Protein AF-A0A7X8XJF7-F1 (afdb_monomer_lite)

Sequence (215 aa):
MRRAHQRPNGYAIGIVLIVLVLIMMMGGTLVYLGTHNLDQIRTSERQTALRHTADGGLHEMLDLLYQDSEYGQDQTASSSGVFSSSQGATRYSWTFDPSSATPWSTNNLEGESAVTGYGGRTVPPGCALLFVSAEFDGVNTNQTPVVVGSVTTNRFPYAVASDGVIELDDVSTIIPGQGHLLSNKVGGLPNIKAGLVEGMTFSRDGLGSILVQAN

Secondary structure (DSSP, 8-state):
-------THHHHHHHHHHHHHHHHHHHHHHHHHHHHHHHHHHHHHHHHHHHHHHHHHHHHHHHHHHH-TTTTTTS--EEEEEEEETTEEEEEEEES-TTT-SS--EEESS-SS-EE-GGG-EE-TTEEEEEEEEEE-GGGTTSPPEEEEEEEES----EEEESS-EEEEEE--SSTT--EEEE--SS-S-SEEEEEESS-EEEESSS--EEE---

Radius of gyration: 33.18 Å; chains: 1; bounding box: 74×55×106 Å

pLDDT: mean 80.76, std 13.92, range [41.81, 96.69]

Structure (mmCIF, N/CA/C/O backbone):
data_AF-A0A7X8XJF7-F1
#
_entry.id   AF-A0A7X8XJF7-F1
#
loop_
_atom_site.group_PDB
_atom_site.id
_atom_site.type_symbol
_atom_site.label_atom_id
_atom_site.label_alt_id
_atom_site.label_comp_id
_atom_site.label_asym_id
_atom_site.label_entity_id
_atom_site.label_seq_id
_atom_site.pdbx_PDB_ins_code
_atom_site.Cartn_x
_atom_site.Cartn_y
_atom_site.Cartn_z
_atom_site.occupancy
_atom_site.B_iso_or_equiv
_atom_site.auth_seq_id
_atom_site.auth_comp_id
_atom_site.auth_asym_id
_atom_site.auth_atom_id
_atom_site.pdbx_PDB_model_num
ATOM 1 N N . MET A 1 1 ? 56.744 -41.611 -60.146 1.00 44.47 1 MET A N 1
ATOM 2 C CA . MET A 1 1 ? 56.249 -41.039 -58.873 1.00 44.47 1 MET A CA 1
ATOM 3 C C . MET A 1 1 ? 56.498 -39.532 -58.861 1.00 44.47 1 MET A C 1
ATOM 5 O O . MET A 1 1 ? 57.624 -39.118 -58.630 1.00 44.47 1 MET A O 1
ATOM 9 N N . ARG A 1 2 ? 55.491 -38.701 -59.162 1.00 41.81 2 ARG A N 1
ATOM 10 C CA . ARG A 1 2 ? 55.576 -37.236 -59.004 1.00 41.81 2 ARG A CA 1
ATOM 11 C C . ARG A 1 2 ? 54.687 -36.835 -57.828 1.00 41.81 2 ARG A C 1
ATOM 13 O O . ARG A 1 2 ? 53.486 -37.073 -57.866 1.00 41.81 2 ARG A O 1
ATOM 20 N N . ARG A 1 3 ? 55.305 -36.302 -56.770 1.00 47.50 3 ARG A N 1
ATOM 21 C CA . ARG A 1 3 ? 54.629 -35.812 -55.561 1.00 47.50 3 ARG A CA 1
ATOM 22 C C . ARG A 1 3 ? 53.786 -34.582 -55.900 1.00 47.50 3 ARG A C 1
ATOM 24 O O . ARG A 1 3 ? 54.282 -33.651 -56.532 1.00 47.50 3 ARG A O 1
ATOM 31 N N . ALA A 1 4 ? 52.534 -34.594 -55.455 1.00 50.06 4 ALA A N 1
ATOM 32 C CA . ALA A 1 4 ? 51.618 -33.466 -55.514 1.00 50.06 4 ALA A CA 1
ATOM 33 C C . ALA A 1 4 ? 52.214 -32.249 -54.785 1.00 50.06 4 ALA A C 1
ATOM 35 O O . ALA A 1 4 ? 52.619 -32.349 -53.630 1.00 50.06 4 ALA A O 1
ATOM 36 N N . HIS A 1 5 ? 52.272 -31.101 -55.458 1.00 51.22 5 HIS A N 1
ATOM 37 C CA . HIS A 1 5 ? 52.432 -29.800 -54.810 1.00 51.22 5 HIS A CA 1
ATOM 38 C C . HIS A 1 5 ? 51.038 -29.185 -54.672 1.00 51.22 5 HIS A C 1
ATOM 40 O O . HIS A 1 5 ? 50.545 -28.528 -55.588 1.00 51.22 5 HIS A O 1
ATOM 46 N N . GLN A 1 6 ? 50.382 -29.433 -53.538 1.00 56.25 6 GLN A N 1
ATOM 47 C CA . GLN A 1 6 ? 49.234 -28.631 -53.123 1.00 56.25 6 GLN A CA 1
ATOM 48 C C . GLN A 1 6 ? 49.751 -27.229 -52.778 1.00 56.25 6 GLN A C 1
ATOM 50 O O . GLN A 1 6 ? 50.585 -27.071 -51.890 1.00 56.25 6 GLN A O 1
ATOM 55 N N . ARG A 1 7 ? 49.303 -26.209 -53.517 1.00 56.16 7 ARG A N 1
ATOM 56 C CA . ARG A 1 7 ? 49.621 -24.804 -53.230 1.00 56.16 7 ARG A CA 1
ATOM 57 C C . ARG A 1 7 ? 48.833 -24.362 -51.980 1.00 56.16 7 ARG A C 1
ATOM 59 O O . ARG A 1 7 ? 47.606 -24.375 -52.041 1.00 56.16 7 ARG A O 1
ATOM 66 N N . PRO A 1 8 ? 49.481 -23.944 -50.877 1.00 56.78 8 PRO A N 1
ATOM 67 C CA . PRO A 1 8 ? 48.814 -23.723 -49.585 1.00 56.78 8 PRO A CA 1
ATOM 68 C C . PRO A 1 8 ? 48.085 -22.367 -49.440 1.00 56.78 8 PRO A C 1
ATOM 70 O O . PRO A 1 8 ? 47.474 -22.101 -48.408 1.00 56.78 8 PRO A O 1
ATOM 73 N N . ASN A 1 9 ? 48.095 -21.499 -50.456 1.00 58.97 9 ASN A N 1
ATOM 74 C CA . ASN A 1 9 ? 47.709 -20.089 -50.280 1.00 58.97 9 ASN A CA 1
ATOM 75 C C . ASN A 1 9 ? 46.190 -19.829 -50.243 1.00 58.97 9 ASN A C 1
ATOM 77 O O . ASN A 1 9 ? 45.761 -18.849 -49.641 1.00 58.97 9 ASN A O 1
ATOM 81 N N . GLY A 1 10 ? 45.362 -20.696 -50.838 1.00 64.56 10 GLY A N 1
ATOM 82 C CA . GLY A 1 10 ? 43.897 -20.549 -50.777 1.00 64.56 10 GLY A CA 1
ATOM 83 C C . GLY A 1 10 ? 43.319 -20.876 -49.396 1.00 64.56 10 GLY A C 1
ATOM 84 O O . GLY A 1 10 ? 42.338 -20.275 -48.966 1.00 64.56 10 GLY A O 1
ATOM 85 N N . TYR A 1 11 ? 43.978 -21.782 -48.669 1.00 73.25 11 TYR A N 1
ATOM 86 C CA . TYR A 1 11 ? 43.575 -22.196 -47.327 1.00 73.25 11 TYR A CA 1
ATOM 87 C C . TYR A 1 11 ? 43.831 -21.094 -46.287 1.00 73.25 11 TYR A C 1
ATOM 89 O O . TYR A 1 11 ? 42.994 -20.848 -45.423 1.00 73.25 11 TYR A O 1
ATOM 97 N N . ALA A 1 12 ? 44.946 -20.366 -46.419 1.00 76.81 12 ALA A N 1
ATOM 98 C CA . ALA A 1 12 ? 45.286 -19.249 -45.537 1.00 76.81 12 ALA A CA 1
ATOM 99 C C . ALA A 1 12 ? 44.268 -18.095 -45.621 1.00 76.81 12 ALA A C 1
ATOM 101 O O . ALA A 1 12 ? 43.853 -17.572 -44.591 1.00 76.81 12 ALA A O 1
ATOM 102 N N . ILE A 1 13 ? 43.814 -17.739 -46.829 1.00 80.31 13 ILE A N 1
ATOM 103 C CA . ILE A 1 13 ? 42.787 -16.701 -47.023 1.00 80.31 13 ILE A CA 1
ATOM 104 C C . ILE A 1 13 ? 41.457 -17.133 -46.391 1.00 80.31 13 ILE A C 1
ATOM 106 O O . ILE A 1 13 ? 40.825 -16.333 -45.706 1.00 80.31 13 ILE A O 1
ATOM 110 N N . GLY A 1 14 ? 41.063 -18.402 -46.556 1.00 83.00 14 GLY A N 1
ATOM 111 C CA . GLY A 1 14 ? 39.857 -18.951 -45.929 1.00 83.00 14 GLY A CA 1
ATOM 112 C C . GLY A 1 14 ? 39.896 -18.892 -44.399 1.00 83.00 14 GLY A C 1
ATOM 113 O O . GLY A 1 14 ? 38.925 -18.459 -43.783 1.00 83.00 14 GLY A O 1
ATOM 114 N N . ILE A 1 15 ? 41.031 -19.247 -43.782 1.00 86.31 15 ILE A N 1
ATOM 115 C CA . ILE A 1 15 ? 41.210 -19.156 -42.323 1.00 86.31 15 ILE A CA 1
ATOM 116 C C . ILE A 1 15 ? 41.103 -17.707 -41.844 1.00 86.31 15 ILE A C 1
ATOM 118 O O . ILE A 1 15 ? 40.391 -17.443 -40.879 1.00 86.31 15 ILE A O 1
ATOM 122 N N . VAL A 1 16 ? 41.776 -16.762 -42.508 1.00 88.62 16 VAL A N 1
ATOM 123 C CA . VAL A 1 16 ? 41.739 -15.342 -42.117 1.00 88.62 16 VAL A CA 1
ATOM 124 C C . VAL A 1 16 ? 40.314 -14.791 -42.180 1.00 88.62 16 VAL A C 1
ATOM 126 O O . VAL A 1 16 ? 39.897 -14.072 -41.277 1.00 88.62 16 VAL A O 1
ATOM 129 N N . LEU A 1 17 ? 39.546 -15.166 -43.204 1.00 88.81 17 LEU A N 1
ATOM 130 C CA . LEU A 1 17 ? 38.157 -14.737 -43.361 1.00 88.81 17 LEU A CA 1
ATOM 131 C C . LEU A 1 17 ? 37.262 -15.305 -42.251 1.00 88.81 17 LEU A C 1
ATOM 133 O O . LEU A 1 17 ? 36.469 -14.567 -41.674 1.00 88.81 17 LEU A O 1
ATOM 137 N N . ILE A 1 18 ? 37.439 -16.580 -41.890 1.00 92.12 18 ILE A N 1
ATOM 138 C CA . ILE A 1 18 ? 36.720 -17.204 -40.767 1.00 92.12 18 ILE A CA 1
ATOM 139 C C . ILE A 1 18 ? 37.071 -16.514 -39.445 1.00 92.12 18 ILE A C 1
ATOM 141 O O . ILE A 1 18 ? 36.174 -16.183 -38.675 1.00 92.12 18 ILE A O 1
ATOM 145 N N . VAL A 1 19 ? 38.355 -16.248 -39.188 1.00 93.25 19 VAL A N 1
ATOM 146 C CA . VAL A 1 19 ? 38.795 -15.536 -37.977 1.00 93.25 19 VAL A CA 1
ATOM 147 C C . VAL A 1 19 ? 38.202 -14.127 -37.928 1.00 93.25 19 VAL A C 1
ATOM 149 O O . VAL A 1 19 ? 37.734 -13.700 -36.878 1.00 93.25 19 VAL A O 1
ATOM 152 N N . LEU A 1 20 ? 38.151 -13.420 -39.057 1.00 93.81 20 LEU A N 1
ATOM 153 C CA . LEU A 1 20 ? 37.571 -12.080 -39.132 1.00 93.81 20 LEU A CA 1
ATOM 154 C C . LEU A 1 20 ? 36.055 -12.091 -38.879 1.00 93.81 20 LEU A C 1
ATOM 156 O O . LEU A 1 20 ? 35.558 -11.242 -38.142 1.00 93.81 20 LEU A O 1
ATOM 160 N N . VAL A 1 21 ? 35.333 -13.083 -39.409 1.00 93.81 21 VAL A N 1
ATOM 161 C CA . VAL A 1 21 ? 33.906 -13.292 -39.110 1.00 93.81 21 VAL A CA 1
ATOM 162 C C . VAL A 1 21 ? 33.696 -13.599 -37.627 1.00 93.81 21 VAL A C 1
ATOM 164 O O . VAL A 1 21 ? 32.799 -13.024 -37.015 1.00 93.81 21 VAL A O 1
ATOM 167 N N . LEU A 1 22 ? 34.541 -14.440 -37.022 1.00 94.31 22 LEU A N 1
ATOM 168 C CA . LEU A 1 22 ? 34.475 -14.736 -35.588 1.00 94.31 22 LEU A CA 1
ATOM 169 C C . LEU A 1 22 ? 34.720 -13.485 -34.736 1.00 94.31 22 LEU A C 1
ATOM 171 O O . LEU A 1 22 ? 33.970 -13.239 -33.795 1.00 94.31 22 LEU A O 1
ATOM 175 N N . ILE A 1 23 ? 35.709 -12.659 -35.091 1.00 95.00 23 ILE A N 1
ATOM 176 C CA . ILE A 1 23 ? 35.979 -11.389 -34.400 1.00 95.00 23 ILE A CA 1
ATOM 177 C C . ILE A 1 23 ? 34.783 -10.439 -34.530 1.00 95.00 23 ILE A C 1
ATOM 179 O O . ILE A 1 23 ? 34.369 -9.846 -33.534 1.00 95.00 23 ILE A O 1
ATOM 183 N N . MET A 1 24 ? 34.187 -10.317 -35.721 1.00 94.31 24 MET A N 1
ATOM 184 C CA . MET A 1 24 ? 32.993 -9.489 -35.925 1.00 94.31 24 MET A CA 1
ATOM 185 C C . MET A 1 24 ? 31.790 -10.000 -35.125 1.00 94.31 24 MET A C 1
ATOM 187 O O . MET A 1 24 ? 31.096 -9.200 -34.499 1.00 94.31 24 MET A O 1
ATOM 191 N N . MET A 1 25 ? 31.562 -11.316 -35.089 1.00 93.62 25 MET A N 1
ATOM 192 C CA . MET A 1 25 ? 30.494 -11.921 -34.289 1.00 93.62 25 MET A CA 1
ATOM 193 C C . MET A 1 25 ? 30.708 -11.695 -32.790 1.00 93.62 25 MET A C 1
ATOM 195 O O . MET A 1 25 ? 29.774 -11.290 -32.097 1.00 93.62 25 MET A O 1
ATOM 199 N N . MET A 1 26 ? 31.928 -11.894 -32.282 1.00 93.75 26 MET A N 1
ATOM 200 C CA . MET A 1 26 ? 32.257 -11.627 -30.878 1.00 93.75 26 MET A CA 1
ATOM 201 C C . MET A 1 26 ? 32.094 -10.144 -30.532 1.00 93.75 26 MET A C 1
ATOM 203 O O . MET A 1 26 ? 31.486 -9.821 -29.513 1.00 93.75 26 MET A O 1
ATOM 207 N N . GLY A 1 27 ? 32.570 -9.241 -31.395 1.00 91.19 27 GLY A N 1
ATOM 208 C CA . GLY A 1 27 ? 32.413 -7.797 -31.220 1.00 91.19 27 GLY A CA 1
ATOM 209 C C . GLY A 1 27 ? 30.945 -7.370 -31.193 1.00 91.19 27 GLY A C 1
ATOM 210 O O . GLY A 1 27 ? 30.528 -6.664 -30.277 1.00 91.19 27 GLY A O 1
ATOM 211 N N . GLY A 1 28 ? 30.137 -7.856 -32.139 1.00 92.12 28 GLY A N 1
ATOM 212 C CA . GLY A 1 28 ? 28.698 -7.584 -32.175 1.00 92.12 28 GLY A CA 1
ATOM 213 C C . GLY A 1 28 ? 27.963 -8.122 -30.947 1.00 92.12 28 GLY A C 1
ATOM 214 O O . GLY A 1 28 ? 27.130 -7.425 -30.374 1.00 92.12 28 GLY A O 1
ATOM 215 N N . THR A 1 29 ? 28.322 -9.324 -30.491 1.00 93.06 29 THR A N 1
ATOM 216 C CA . THR A 1 29 ? 27.737 -9.931 -29.285 1.00 93.06 29 THR A CA 1
ATOM 217 C C . THR A 1 29 ? 28.075 -9.123 -28.032 1.00 93.06 29 THR A C 1
ATOM 219 O O . THR A 1 29 ? 27.197 -8.891 -27.207 1.00 93.06 29 THR A O 1
ATOM 222 N N . LEU A 1 30 ? 29.315 -8.641 -27.895 1.00 92.44 30 LEU A N 1
ATOM 223 C CA . LEU A 1 30 ? 29.721 -7.786 -26.774 1.00 92.44 30 LEU A CA 1
ATOM 224 C C . LEU A 1 30 ? 28.952 -6.463 -26.751 1.00 92.44 30 LEU A C 1
ATOM 226 O O . LEU A 1 30 ? 28.488 -6.052 -25.689 1.00 92.44 30 LEU A O 1
ATOM 230 N N . VAL A 1 31 ? 28.784 -5.818 -27.909 1.00 92.06 31 VAL A N 1
ATOM 231 C CA . VAL A 1 31 ? 27.995 -4.582 -28.012 1.00 92.06 31 VAL A CA 1
ATOM 232 C C . VAL A 1 31 ? 26.539 -4.847 -27.636 1.00 92.06 31 VAL A C 1
ATOM 234 O O . VAL A 1 31 ? 25.991 -4.123 -26.809 1.00 92.06 31 VAL A O 1
ATOM 237 N N . TYR A 1 32 ? 25.940 -5.912 -28.175 1.00 92.12 32 TYR A N 1
ATOM 238 C CA . TYR A 1 32 ? 24.559 -6.292 -27.881 1.00 92.12 32 TYR A CA 1
ATOM 239 C C . TYR A 1 32 ? 24.336 -6.591 -26.391 1.00 92.12 32 TYR A C 1
ATOM 241 O O . TYR A 1 32 ? 23.405 -6.062 -25.787 1.00 92.12 32 TYR A O 1
ATOM 249 N N . LEU A 1 33 ? 25.209 -7.395 -25.774 1.00 90.44 33 LEU A N 1
ATOM 250 C CA . LEU A 1 33 ? 25.143 -7.687 -24.339 1.00 90.44 33 LEU A CA 1
ATOM 251 C C . LEU A 1 33 ? 25.341 -6.420 -23.500 1.00 90.44 33 LEU A C 1
ATOM 253 O O . LEU A 1 33 ? 24.660 -6.241 -22.494 1.00 90.44 33 LEU A O 1
ATOM 257 N N . GLY A 1 34 ? 26.238 -5.524 -23.920 1.00 87.88 34 GLY A N 1
ATOM 258 C CA . GLY A 1 34 ? 26.466 -4.244 -23.256 1.00 87.88 34 GLY A CA 1
ATOM 259 C C . GLY A 1 34 ? 25.216 -3.366 -23.241 1.00 87.88 34 GLY A C 1
ATOM 260 O O . GLY A 1 34 ? 24.807 -2.904 -22.177 1.00 87.88 34 GLY A O 1
ATOM 261 N N . THR A 1 35 ? 24.572 -3.169 -24.394 1.00 89.81 35 THR A N 1
ATOM 262 C CA . THR A 1 35 ? 23.354 -2.351 -24.475 1.00 89.81 35 THR A CA 1
ATOM 263 C C . THR A 1 35 ? 22.188 -3.003 -23.741 1.00 89.81 35 THR A C 1
ATOM 265 O O . THR A 1 35 ? 21.489 -2.329 -22.991 1.00 89.81 35 THR A O 1
ATOM 268 N N . HIS A 1 36 ? 22.023 -4.321 -23.879 1.00 87.88 36 HIS A N 1
ATOM 269 C CA . HIS A 1 36 ? 20.947 -5.052 -23.212 1.00 87.88 36 HIS A CA 1
ATOM 270 C C . HIS A 1 36 ? 21.065 -4.996 -21.681 1.00 87.88 36 HIS A C 1
ATOM 272 O O . HIS A 1 36 ? 20.083 -4.718 -20.994 1.00 87.88 36 HIS A O 1
ATOM 278 N N . ASN A 1 37 ? 22.274 -5.176 -21.140 1.00 87.69 37 ASN A N 1
ATOM 279 C CA . ASN A 1 37 ? 22.510 -5.072 -19.700 1.00 87.69 37 ASN A CA 1
ATOM 280 C C . ASN A 1 37 ? 22.243 -3.655 -19.175 1.00 87.69 37 ASN A C 1
ATOM 282 O O . ASN A 1 37 ? 21.660 -3.506 -18.105 1.00 87.69 37 ASN A O 1
ATOM 286 N N . LEU A 1 38 ? 22.632 -2.611 -19.917 1.00 86.25 38 LEU A N 1
ATOM 287 C CA . LEU A 1 38 ? 22.364 -1.225 -19.517 1.00 86.25 38 LEU A CA 1
ATOM 288 C C . LEU A 1 38 ? 20.862 -0.918 -19.465 1.00 86.25 38 LEU A C 1
ATOM 290 O O . LEU A 1 38 ? 20.405 -0.270 -18.522 1.00 86.25 38 LEU A O 1
ATOM 294 N N . ASP A 1 39 ? 20.091 -1.404 -20.436 1.00 85.06 39 ASP A N 1
ATOM 295 C CA . ASP A 1 39 ? 18.636 -1.234 -20.443 1.00 85.06 39 ASP A CA 1
ATOM 296 C C . ASP A 1 39 ? 17.971 -1.987 -19.284 1.00 85.06 39 ASP A C 1
ATOM 298 O O . ASP A 1 39 ? 17.064 -1.461 -18.628 1.00 85.06 39 ASP A O 1
ATOM 302 N N . GLN A 1 40 ? 18.464 -3.187 -18.969 1.00 84.12 40 GLN A N 1
ATOM 303 C CA . GLN A 1 40 ? 17.979 -3.964 -17.834 1.00 84.12 40 GLN A CA 1
ATOM 304 C C . GLN A 1 40 ? 18.299 -3.283 -16.494 1.00 84.12 40 GLN A C 1
ATOM 306 O O . GLN A 1 40 ? 17.419 -3.192 -15.637 1.00 84.12 40 GLN A O 1
ATOM 311 N N . ILE A 1 41 ? 19.515 -2.749 -16.327 1.00 86.62 41 ILE A N 1
ATOM 312 C CA . ILE A 1 41 ? 19.918 -1.994 -15.129 1.00 86.62 41 ILE A CA 1
ATOM 313 C C . ILE A 1 41 ? 19.015 -0.773 -14.946 1.00 86.62 41 ILE A C 1
ATOM 315 O O . ILE A 1 41 ? 18.422 -0.609 -13.883 1.00 86.62 41 ILE A O 1
ATOM 319 N N . ARG A 1 42 ? 18.818 0.035 -15.996 1.00 84.50 42 ARG A N 1
ATOM 320 C CA . ARG A 1 42 ? 17.939 1.217 -15.937 1.00 84.50 42 ARG A CA 1
ATOM 321 C C . ARG A 1 42 ? 16.503 0.858 -15.574 1.00 84.50 42 ARG A C 1
ATOM 323 O O . ARG A 1 42 ? 15.868 1.560 -14.792 1.00 84.50 42 ARG A O 1
ATOM 330 N N . THR A 1 43 ? 15.985 -0.233 -16.128 1.00 84.94 43 THR A N 1
ATOM 331 C CA . THR A 1 43 ? 14.632 -0.713 -15.816 1.00 84.94 43 THR A CA 1
ATOM 332 C C . THR A 1 43 ? 14.528 -1.149 -14.353 1.00 84.94 43 THR A C 1
ATOM 334 O O . THR A 1 43 ? 13.578 -0.779 -13.665 1.00 84.94 43 THR A O 1
ATOM 337 N N . SER A 1 44 ? 15.532 -1.870 -13.850 1.00 86.38 44 SER A N 1
ATOM 338 C CA . SER A 1 44 ? 15.598 -2.300 -12.449 1.00 86.38 44 SER A CA 1
ATOM 339 C C . SER A 1 44 ? 15.677 -1.113 -11.481 1.00 86.38 44 SER A C 1
ATOM 341 O O . SER A 1 44 ? 14.963 -1.077 -10.477 1.00 86.38 44 SER A O 1
ATOM 343 N N . GLU A 1 45 ? 16.511 -0.116 -11.783 1.00 86.00 45 GLU A N 1
ATOM 344 C CA . GLU A 1 45 ? 16.636 1.109 -10.984 1.00 86.00 45 GLU A CA 1
ATOM 345 C C . GLU A 1 45 ? 15.311 1.879 -10.926 1.00 86.00 45 GLU A C 1
ATOM 347 O O . GLU A 1 45 ? 14.871 2.284 -9.850 1.00 86.00 45 GLU A O 1
ATOM 352 N N . ARG A 1 46 ? 14.625 2.019 -12.065 1.00 85.19 46 ARG A N 1
ATOM 353 C CA . ARG A 1 46 ? 13.318 2.686 -12.147 1.00 85.19 46 ARG A CA 1
ATOM 354 C C . ARG A 1 46 ? 12.240 1.974 -11.336 1.00 85.19 46 ARG A C 1
ATOM 356 O O . ARG A 1 46 ? 11.505 2.632 -10.605 1.00 85.19 46 ARG A O 1
ATOM 363 N N . GLN A 1 47 ? 12.162 0.645 -11.414 1.00 87.50 47 GLN A N 1
ATOM 364 C CA . GLN A 1 47 ? 11.216 -0.125 -10.597 1.00 87.50 47 GLN A CA 1
ATOM 365 C C . GLN A 1 47 ? 11.496 0.022 -9.101 1.00 87.50 47 GLN A C 1
ATOM 367 O O . GLN A 1 47 ? 10.565 0.097 -8.301 1.00 87.50 47 GLN A O 1
ATOM 372 N N . THR A 1 48 ? 12.771 0.095 -8.724 1.00 88.25 48 THR A N 1
ATOM 373 C CA . THR A 1 48 ? 13.181 0.309 -7.333 1.00 88.25 48 THR A CA 1
ATOM 374 C C . THR A 1 48 ? 12.763 1.697 -6.847 1.00 88.25 48 THR A C 1
ATOM 376 O O . THR A 1 48 ? 12.192 1.817 -5.767 1.00 88.25 48 THR A O 1
ATOM 379 N N . ALA A 1 4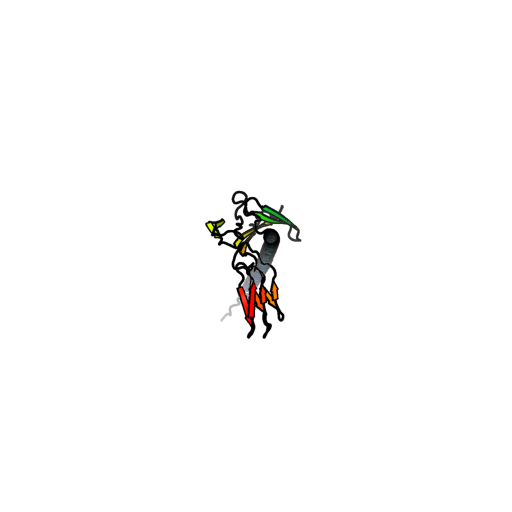9 ? 12.950 2.734 -7.669 1.00 89.62 49 ALA A N 1
ATOM 380 C CA . ALA A 1 49 ? 12.510 4.093 -7.352 1.00 89.62 49 ALA A CA 1
ATOM 381 C C . ALA A 1 49 ? 10.984 4.186 -7.161 1.00 89.62 49 ALA A C 1
ATOM 383 O O . ALA A 1 49 ? 10.519 4.788 -6.191 1.00 89.62 49 ALA A O 1
ATOM 384 N N . LEU A 1 50 ? 10.200 3.542 -8.034 1.00 91.38 50 LEU A N 1
ATOM 385 C CA . LEU A 1 50 ? 8.740 3.498 -7.902 1.00 91.38 50 LEU A CA 1
ATOM 386 C C . LEU A 1 50 ? 8.297 2.772 -6.629 1.00 91.38 50 LEU A C 1
ATOM 388 O O . LEU A 1 50 ? 7.431 3.276 -5.921 1.00 91.38 50 LEU A O 1
ATOM 392 N N . ARG A 1 51 ? 8.923 1.636 -6.293 1.00 91.62 51 ARG A N 1
ATOM 393 C CA . ARG A 1 51 ? 8.640 0.913 -5.041 1.00 91.62 51 ARG A CA 1
ATOM 394 C C . ARG A 1 51 ? 8.933 1.763 -3.812 1.00 91.62 51 ARG A C 1
ATOM 396 O O . ARG A 1 51 ? 8.058 1.898 -2.973 1.00 91.62 51 ARG A O 1
ATOM 403 N N . HIS A 1 52 ? 10.095 2.412 -3.751 1.00 91.69 52 HIS A N 1
ATOM 404 C CA . HIS A 1 52 ? 10.412 3.324 -2.648 1.00 91.69 52 HIS A CA 1
ATOM 405 C C . HIS A 1 52 ? 9.413 4.478 -2.529 1.00 91.69 52 HIS A C 1
ATOM 407 O O . HIS A 1 52 ? 9.066 4.881 -1.423 1.00 91.69 52 HIS A O 1
ATOM 413 N N . THR A 1 53 ? 8.931 4.996 -3.659 1.00 93.56 53 THR A N 1
ATOM 414 C CA . THR A 1 53 ? 7.915 6.056 -3.666 1.00 93.56 53 THR A CA 1
ATOM 415 C C . THR A 1 53 ? 6.578 5.540 -3.125 1.00 93.56 53 THR A C 1
ATOM 417 O O . THR A 1 53 ? 5.962 6.200 -2.292 1.00 93.56 53 THR A O 1
ATOM 420 N N . A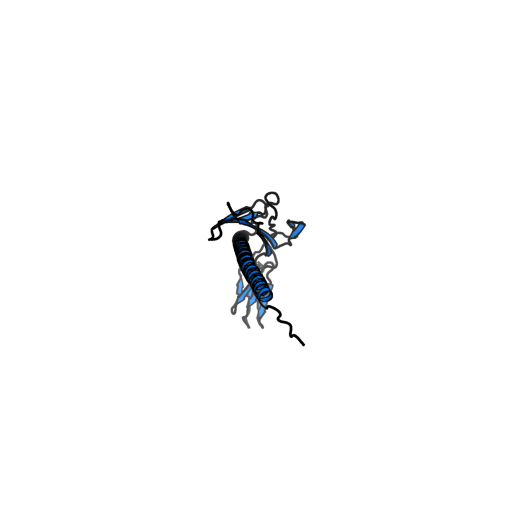LA A 1 54 ? 6.153 4.343 -3.545 1.00 93.94 54 ALA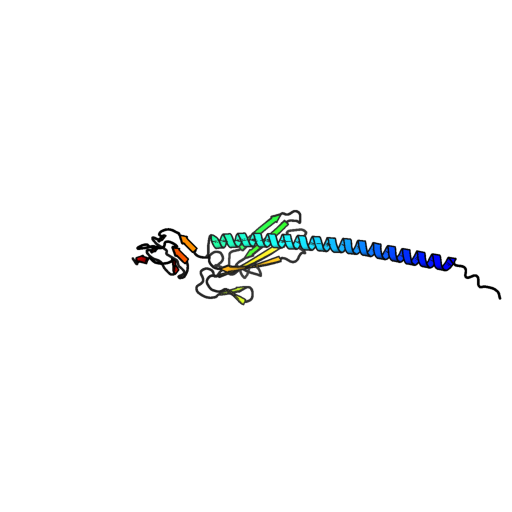 A N 1
ATOM 421 C CA . ALA A 1 54 ? 4.947 3.697 -3.030 1.00 93.94 54 ALA A CA 1
ATOM 422 C C . ALA A 1 54 ? 5.057 3.377 -1.530 1.00 93.94 54 ALA A C 1
ATOM 424 O O . ALA A 1 54 ? 4.113 3.627 -0.787 1.00 93.94 54 ALA A O 1
ATOM 425 N N . ASP A 1 55 ? 6.214 2.894 -1.071 1.00 92.94 55 ASP A N 1
ATOM 426 C CA . ASP A 1 55 ? 6.478 2.623 0.346 1.00 92.94 55 ASP A CA 1
ATOM 427 C C . ASP A 1 55 ? 6.428 3.907 1.187 1.00 92.94 55 ASP A C 1
ATOM 429 O O . ASP A 1 55 ? 5.926 3.883 2.310 1.00 92.94 55 ASP A O 1
ATOM 433 N N . GLY A 1 56 ? 6.901 5.036 0.646 1.00 92.25 56 GLY A N 1
ATOM 434 C CA . GLY A 1 56 ? 6.771 6.349 1.282 1.00 92.25 56 GLY A CA 1
ATOM 435 C C . GLY A 1 56 ? 5.311 6.777 1.443 1.00 92.25 56 GLY A C 1
ATOM 436 O O . GLY A 1 56 ? 4.902 7.159 2.537 1.00 92.25 56 GLY A O 1
ATOM 437 N N . GLY A 1 57 ? 4.501 6.629 0.389 1.00 93.44 57 GLY A N 1
ATOM 438 C CA . GLY A 1 57 ? 3.060 6.887 0.465 1.00 93.44 57 GLY A CA 1
ATOM 439 C C . GLY A 1 57 ? 2.323 5.932 1.409 1.00 93.44 57 GLY A C 1
ATOM 440 O O . GLY A 1 57 ? 1.363 6.328 2.064 1.00 93.44 57 GLY A O 1
ATOM 441 N N . LEU A 1 58 ? 2.789 4.683 1.523 1.00 94.25 58 LEU A N 1
ATOM 442 C CA . LEU A 1 58 ? 2.240 3.713 2.470 1.00 94.25 58 LEU A CA 1
ATOM 443 C C . LEU A 1 58 ? 2.549 4.114 3.914 1.00 94.25 58 LEU A C 1
ATOM 445 O O . LEU A 1 58 ? 1.672 3.990 4.763 1.00 94.25 58 LEU A O 1
ATOM 449 N N . HIS A 1 59 ? 3.758 4.613 4.187 1.00 91.69 59 HIS A N 1
ATOM 450 C CA . HIS A 1 59 ? 4.115 5.135 5.508 1.00 91.69 59 HIS A CA 1
ATOM 451 C C . HIS A 1 59 ? 3.268 6.350 5.883 1.00 91.69 59 HIS A C 1
ATOM 453 O O . HIS A 1 59 ? 2.739 6.376 6.986 1.00 91.69 59 HIS A O 1
ATOM 459 N N . GLU A 1 60 ? 3.061 7.300 4.965 1.00 93.00 60 GLU A N 1
ATOM 460 C CA . GLU A 1 60 ? 2.154 8.429 5.214 1.00 93.00 60 GLU A CA 1
ATOM 461 C C . GLU A 1 60 ? 0.737 7.945 5.551 1.00 93.00 60 GLU A C 1
ATOM 463 O O . GLU A 1 60 ? 0.149 8.381 6.537 1.00 93.00 60 GLU A O 1
ATOM 468 N N . MET A 1 61 ? 0.191 7.012 4.765 1.00 92.19 61 MET A N 1
ATOM 469 C CA . MET A 1 61 ? -1.151 6.480 5.009 1.00 92.19 61 MET A CA 1
ATOM 470 C C . MET A 1 61 ? -1.243 5.730 6.346 1.00 92.19 61 MET A C 1
ATOM 472 O O . MET A 1 61 ? -2.254 5.837 7.037 1.00 92.19 61 MET A O 1
ATOM 476 N N . LEU A 1 62 ? -0.199 4.993 6.735 1.00 90.94 62 LEU A N 1
ATOM 477 C CA . LEU A 1 62 ? -0.123 4.357 8.052 1.00 90.94 62 LEU A CA 1
ATOM 478 C C . LEU A 1 62 ? -0.052 5.391 9.178 1.00 90.94 62 LEU A C 1
ATOM 480 O O . LEU A 1 62 ? -0.747 5.228 10.174 1.00 90.94 62 LEU A O 1
ATOM 484 N N . ASP A 1 63 ? 0.732 6.457 9.023 1.00 89.25 63 ASP A N 1
ATOM 485 C CA . ASP A 1 63 ? 0.821 7.535 10.010 1.00 89.25 63 ASP A CA 1
ATOM 486 C C . ASP A 1 63 ? -0.525 8.243 10.199 1.00 89.25 63 ASP A C 1
ATOM 488 O O . ASP A 1 63 ? -0.900 8.535 11.336 1.00 89.25 63 ASP A O 1
ATOM 492 N N . LEU A 1 64 ? -1.281 8.460 9.117 1.00 90.31 64 LEU A N 1
ATOM 493 C CA . LEU A 1 64 ? -2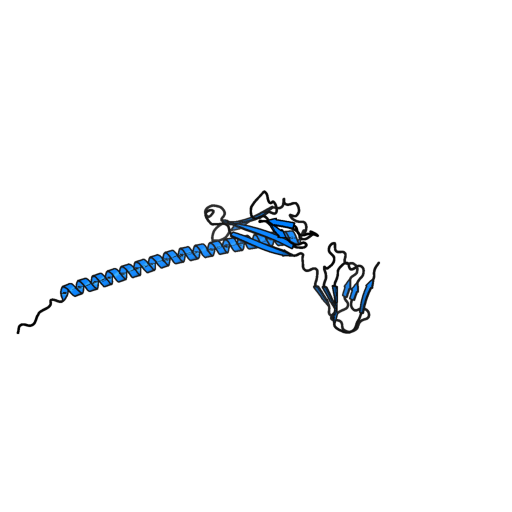.642 9.000 9.180 1.00 90.31 64 LEU A CA 1
ATOM 494 C C . LEU A 1 64 ? -3.581 8.060 9.944 1.00 90.31 64 LEU A C 1
ATOM 496 O O . LEU A 1 64 ? -4.243 8.501 10.878 1.00 90.31 64 LEU A O 1
ATOM 500 N N . LEU A 1 65 ? -3.566 6.762 9.628 1.00 88.50 65 LEU A N 1
ATOM 501 C CA . LEU A 1 65 ? -4.367 5.755 10.338 1.00 88.50 65 LEU A CA 1
ATOM 502 C C . LEU A 1 65 ? -3.955 5.581 11.810 1.00 88.50 65 LEU A C 1
ATOM 504 O O . LEU A 1 65 ? -4.768 5.189 12.642 1.00 88.50 65 LEU A O 1
ATOM 508 N N . TYR A 1 66 ? -2.692 5.851 12.153 1.00 83.81 66 TYR A N 1
ATOM 509 C CA . TYR A 1 66 ? -2.216 5.815 13.539 1.00 83.81 66 TYR A CA 1
ATOM 510 C C . TYR A 1 66 ? -2.587 7.054 14.352 1.00 83.81 66 TYR A C 1
ATOM 512 O O . TYR A 1 66 ? -2.594 6.973 15.587 1.00 83.81 66 TYR A O 1
ATOM 520 N N . GLN A 1 67 ? -2.811 8.187 13.688 1.00 85.38 67 GLN A N 1
ATOM 521 C CA . GLN A 1 67 ? -3.296 9.418 14.309 1.00 85.38 67 GLN A CA 1
ATOM 522 C C . GLN A 1 67 ? -4.819 9.407 14.442 1.00 85.38 67 GLN A C 1
ATOM 524 O O . GLN A 1 67 ? -5.335 9.886 15.448 1.00 85.38 67 GLN A O 1
ATOM 529 N N . ASP A 1 68 ? -5.509 8.831 13.459 1.00 85.06 68 ASP A N 1
ATOM 530 C CA . ASP A 1 68 ? -6.960 8.736 13.389 1.00 85.06 68 ASP A CA 1
ATOM 531 C C . ASP A 1 68 ? -7.366 7.364 12.822 1.00 85.06 68 ASP A C 1
ATOM 533 O O . ASP A 1 68 ? -7.206 7.091 11.630 1.00 85.06 68 ASP A O 1
ATOM 537 N N . SER A 1 69 ? -7.893 6.484 13.679 1.00 83.25 69 SER A N 1
ATOM 538 C CA . SER A 1 69 ? -8.306 5.136 13.271 1.00 83.25 69 SER A CA 1
ATOM 539 C C . SER A 1 69 ? -9.590 5.119 12.433 1.00 83.25 69 SER A C 1
ATOM 541 O O . SER A 1 69 ? -9.862 4.126 11.746 1.00 83.25 69 SER A O 1
ATOM 543 N N . GLU A 1 70 ? -10.347 6.220 12.406 1.00 88.00 70 GLU A N 1
ATOM 544 C CA . GLU A 1 70 ? -11.528 6.402 11.557 1.00 88.00 70 GLU A CA 1
ATOM 545 C C . GLU A 1 70 ? -11.173 6.951 10.166 1.00 88.00 70 GLU A C 1
ATOM 547 O O . GLU A 1 70 ? -12.020 6.980 9.266 1.00 88.00 70 GLU A O 1
ATOM 552 N N . TYR A 1 71 ? -9.909 7.318 9.935 1.00 90.00 71 TYR A N 1
ATOM 553 C CA . TYR A 1 71 ? -9.477 7.932 8.686 1.00 90.00 71 TYR A CA 1
ATOM 554 C C . TYR A 1 71 ? -9.823 7.072 7.458 1.00 90.00 71 TYR A C 1
ATOM 556 O O . TYR A 1 71 ? -9.446 5.901 7.353 1.00 90.00 71 TYR A O 1
ATOM 564 N N . GLY A 1 72 ? -10.556 7.653 6.504 1.00 87.44 72 GLY A N 1
ATOM 565 C CA . GLY A 1 72 ? -10.971 6.979 5.271 1.00 87.44 72 GLY A CA 1
ATOM 566 C C . GLY A 1 72 ? -12.107 5.960 5.417 1.00 87.44 72 GLY A C 1
ATOM 567 O O . GLY A 1 72 ? -12.426 5.289 4.433 1.00 87.44 72 GLY A O 1
ATOM 568 N N . GLN A 1 73 ? -12.751 5.836 6.587 1.00 87.56 73 GLN A N 1
ATOM 569 C CA . GLN A 1 73 ? -13.971 5.021 6.728 1.00 87.56 73 GLN A CA 1
ATOM 570 C C . GLN A 1 73 ? -15.150 5.566 5.913 1.00 87.56 73 GLN A C 1
ATOM 572 O O . GLN A 1 73 ? -15.977 4.798 5.423 1.00 87.56 73 GLN A O 1
ATOM 577 N N . ASP A 1 74 ? -15.205 6.882 5.724 1.00 90.44 74 ASP A N 1
ATOM 578 C CA . ASP A 1 74 ? -16.215 7.562 4.912 1.00 90.44 74 ASP A CA 1
ATOM 579 C C . ASP A 1 74 ? -16.034 7.353 3.397 1.00 90.44 74 ASP A C 1
ATOM 581 O O . ASP A 1 74 ? -16.873 7.795 2.613 1.00 90.44 74 ASP A O 1
ATOM 585 N N . GLN A 1 75 ? -14.959 6.668 2.986 1.00 90.06 75 GLN A N 1
ATOM 586 C CA . GLN A 1 75 ? -14.602 6.404 1.592 1.00 90.06 75 GLN A CA 1
ATOM 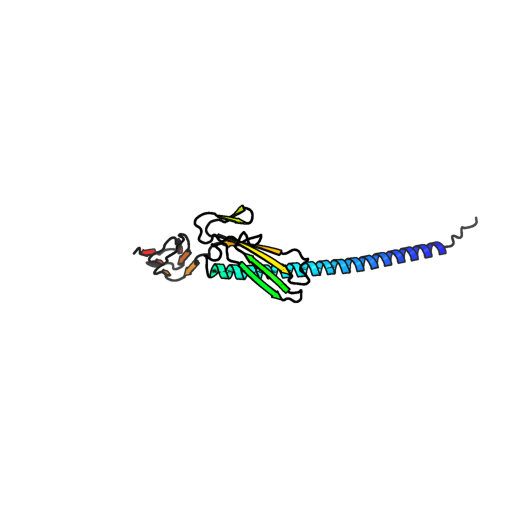587 C C . GLN A 1 75 ? -14.422 7.680 0.758 1.00 90.06 75 GLN A C 1
ATOM 589 O O . GLN A 1 75 ? -14.680 7.670 -0.440 1.00 90.06 75 GLN A O 1
ATOM 594 N N . THR A 1 76 ? -13.970 8.784 1.361 1.00 90.94 76 THR A N 1
ATOM 595 C CA . THR A 1 76 ? -13.664 10.019 0.609 1.00 90.94 76 THR A CA 1
ATOM 596 C C . THR A 1 76 ? -12.186 10.399 0.650 1.00 90.94 76 THR A C 1
ATOM 598 O O . THR A 1 76 ? -11.697 11.139 -0.209 1.00 90.94 76 THR A O 1
ATOM 601 N N . ALA A 1 77 ? -11.441 9.864 1.620 1.00 93.31 77 ALA A N 1
ATOM 602 C CA . ALA A 1 77 ? -10.041 10.199 1.817 1.00 93.31 77 ALA A CA 1
ATOM 603 C C . ALA A 1 77 ? -9.165 9.788 0.622 1.00 93.31 77 ALA A C 1
ATOM 605 O O . ALA A 1 77 ? -9.198 8.653 0.134 1.00 93.31 77 ALA A O 1
ATOM 606 N N . SER A 1 78 ? -8.332 10.717 0.165 1.00 94.31 78 SER A N 1
ATOM 607 C CA . SER A 1 78 ? -7.326 10.484 -0.867 1.00 94.31 78 SER A CA 1
ATOM 608 C C . SER A 1 78 ? -6.148 11.428 -0.670 1.00 94.31 78 SER A C 1
ATOM 610 O O . SER A 1 78 ? -6.311 12.540 -0.167 1.00 94.31 78 SER A O 1
ATOM 612 N N . SER A 1 79 ? -4.962 10.985 -1.069 1.00 94.38 79 SER A N 1
ATOM 613 C CA . SER A 1 79 ? -3.768 11.827 -1.086 1.00 94.38 79 SER A CA 1
ATOM 614 C C . SER A 1 79 ? -2.843 11.410 -2.218 1.00 94.38 79 SER A C 1
ATOM 616 O O . SER A 1 79 ? -2.917 10.305 -2.767 1.00 94.38 79 SER A O 1
ATOM 618 N N . SER A 1 80 ? -1.948 12.325 -2.563 1.00 93.94 80 SER A N 1
ATOM 619 C CA . SER A 1 80 ? -0.859 12.079 -3.492 1.00 93.94 80 SER A CA 1
ATOM 620 C C . SER A 1 80 ? 0.328 12.955 -3.133 1.00 93.94 80 SER A C 1
ATOM 622 O O . SER A 1 80 ? 0.147 14.105 -2.730 1.00 93.94 80 SER A O 1
ATOM 624 N N . GLY A 1 81 ? 1.531 12.445 -3.355 1.00 92.25 81 GLY A N 1
ATOM 625 C CA . GLY A 1 81 ? 2.763 13.195 -3.148 1.00 92.25 81 GLY A CA 1
ATOM 626 C C . GLY A 1 81 ? 3.780 12.904 -4.236 1.00 92.25 81 GLY A C 1
ATOM 627 O O . GLY A 1 81 ? 3.721 11.877 -4.912 1.00 92.25 81 GLY A O 1
ATOM 628 N N . VAL A 1 82 ? 4.711 13.838 -4.426 1.00 91.75 82 VAL A N 1
ATOM 629 C CA . VAL A 1 82 ? 5.758 13.752 -5.448 1.00 91.75 82 VAL A CA 1
ATOM 630 C C . VAL A 1 82 ? 7.118 13.653 -4.774 1.00 91.75 82 VAL A C 1
ATOM 632 O O . VAL A 1 82 ? 7.470 14.477 -3.932 1.00 91.75 82 VAL A O 1
ATOM 635 N N . PHE A 1 83 ? 7.905 12.670 -5.192 1.00 88.44 83 PHE A N 1
ATOM 636 C CA . PHE A 1 83 ? 9.289 12.487 -4.797 1.00 88.44 83 PHE A CA 1
ATOM 637 C C . PHE A 1 83 ? 10.206 12.759 -5.991 1.00 88.44 83 PHE A C 1
ATOM 639 O O . PHE A 1 83 ? 10.038 12.199 -7.071 1.00 88.44 83 PHE A O 1
ATOM 646 N N . SER A 1 84 ? 11.193 13.636 -5.814 1.00 86.50 84 SER A N 1
ATOM 647 C CA . SER A 1 84 ? 12.183 13.929 -6.855 1.00 86.50 84 SER A CA 1
ATOM 648 C C . SER A 1 84 ? 13.472 13.164 -6.587 1.00 86.50 84 SER A C 1
ATOM 650 O O . SER A 1 84 ? 14.060 13.289 -5.516 1.00 86.50 84 SER A O 1
ATOM 652 N N . SER A 1 85 ? 13.940 12.405 -7.578 1.00 80.19 85 SER A N 1
ATOM 653 C CA . SER A 1 85 ? 15.203 11.664 -7.516 1.00 80.19 85 SER A CA 1
ATOM 654 C C . SER A 1 85 ? 16.083 11.944 -8.737 1.00 80.19 85 SER A C 1
ATOM 656 O O . SER A 1 85 ? 15.650 12.568 -9.707 1.00 80.19 85 SER A O 1
ATOM 658 N N . SER A 1 86 ? 17.312 11.420 -8.732 1.00 76.50 86 SER A N 1
ATOM 659 C CA . SER A 1 86 ? 18.212 11.459 -9.895 1.00 76.50 86 SER A CA 1
ATOM 660 C C . SER A 1 86 ? 17.652 10.746 -11.136 1.00 76.50 86 SER A C 1
ATOM 662 O O . SER A 1 86 ? 18.118 11.004 -12.242 1.00 76.50 86 SER A O 1
ATOM 664 N N . GLN A 1 87 ? 16.648 9.880 -10.969 1.00 74.44 87 GLN A N 1
ATOM 665 C CA . GLN A 1 87 ? 15.989 9.135 -12.048 1.00 74.44 87 GLN A CA 1
ATOM 666 C C . GLN A 1 87 ? 14.758 9.860 -12.622 1.00 74.44 87 GLN A C 1
ATOM 668 O O . GLN A 1 87 ? 14.179 9.413 -13.614 1.00 74.44 87 GLN A O 1
ATOM 673 N N . GLY A 1 88 ? 14.350 10.973 -12.004 1.00 82.56 88 GLY A N 1
ATOM 674 C CA . GLY A 1 88 ? 13.148 11.732 -12.339 1.00 82.56 88 GLY A CA 1
ATOM 675 C C . GLY A 1 88 ? 12.214 11.919 -11.144 1.00 82.56 88 GLY A C 1
ATOM 676 O O . GLY A 1 88 ? 12.474 11.422 -10.043 1.00 82.56 88 GLY A O 1
ATOM 677 N N . ALA A 1 89 ? 11.128 12.655 -11.382 1.00 88.50 89 ALA A N 1
ATOM 678 C CA . ALA A 1 89 ? 10.038 12.801 -10.430 1.00 88.50 89 ALA A CA 1
ATOM 679 C C . ALA A 1 89 ? 9.130 11.567 -10.489 1.00 88.50 89 ALA A C 1
ATOM 681 O O . ALA A 1 89 ? 8.737 11.122 -11.569 1.00 88.50 89 ALA A O 1
ATOM 682 N N . THR A 1 90 ? 8.809 11.014 -9.330 1.00 91.62 90 THR A N 1
ATOM 683 C CA . THR A 1 90 ? 7.830 9.947 -9.138 1.00 91.62 90 THR A CA 1
ATOM 684 C C . THR A 1 90 ? 6.706 10.473 -8.263 1.00 91.62 90 THR A C 1
ATOM 686 O O . THR A 1 90 ? 6.925 11.303 -7.386 1.00 91.62 90 THR A O 1
ATOM 689 N N . ARG A 1 91 ? 5.485 10.011 -8.497 1.00 93.06 91 ARG A N 1
ATOM 690 C CA . ARG A 1 91 ? 4.305 10.379 -7.723 1.00 93.06 91 ARG A CA 1
ATOM 691 C C . ARG A 1 91 ? 3.719 9.128 -7.102 1.00 93.06 91 ARG A C 1
ATOM 693 O O . ARG A 1 91 ? 3.543 8.148 -7.817 1.00 93.06 91 ARG A O 1
ATOM 700 N N . TYR A 1 92 ? 3.407 9.162 -5.810 1.00 94.88 92 TYR A N 1
ATOM 701 C CA . TYR A 1 92 ? 2.504 8.181 -5.214 1.00 94.88 92 TYR A CA 1
ATOM 702 C C . TYR A 1 92 ? 1.097 8.756 -5.095 1.00 94.88 92 TYR A C 1
ATOM 704 O O . TYR A 1 92 ? 0.909 9.969 -4.995 1.00 94.88 92 TYR A O 1
ATOM 712 N N . SER A 1 93 ? 0.111 7.872 -5.081 1.00 95.31 93 SER A N 1
ATOM 713 C CA . SER A 1 93 ? -1.279 8.193 -4.791 1.00 95.31 93 SER A CA 1
ATOM 714 C C . SER A 1 93 ? -1.969 7.014 -4.119 1.00 95.31 93 SER A C 1
ATOM 716 O O . SER A 1 93 ? -1.631 5.851 -4.358 1.00 95.31 93 SER A O 1
ATOM 718 N N . TRP A 1 94 ? -2.938 7.322 -3.270 1.00 96.19 94 TRP A N 1
ATOM 719 C CA . TRP A 1 94 ? -3.814 6.347 -2.636 1.00 96.19 94 TRP A CA 1
ATOM 720 C C . TRP A 1 94 ? -5.190 6.967 -2.409 1.00 96.19 94 TRP A C 1
ATOM 722 O O . TRP A 1 94 ? -5.349 8.189 -2.357 1.00 96.19 94 TRP A O 1
ATOM 732 N N . THR A 1 95 ? -6.205 6.118 -2.295 1.00 96.38 95 THR A N 1
ATOM 733 C CA . THR A 1 95 ? -7.581 6.553 -2.060 1.00 96.38 95 THR A CA 1
ATOM 734 C C . THR A 1 95 ? -8.366 5.479 -1.324 1.00 96.38 95 THR A C 1
ATOM 736 O O . THR A 1 95 ? -8.121 4.293 -1.532 1.00 96.38 95 THR A O 1
ATOM 739 N N . PHE A 1 96 ? -9.300 5.895 -0.476 1.00 95.94 96 PHE A N 1
ATOM 740 C CA . PHE A 1 96 ? -10.349 5.052 0.096 1.00 95.94 96 PHE A CA 1
ATOM 741 C C . PHE A 1 96 ? -11.659 5.136 -0.700 1.00 95.94 96 PHE A C 1
ATOM 743 O O . PHE A 1 96 ? -12.582 4.375 -0.424 1.00 95.94 96 PHE A O 1
ATOM 750 N N . ASP A 1 97 ? -11.735 6.028 -1.693 1.00 95.25 97 ASP A N 1
ATOM 751 C CA . ASP A 1 97 ? -12.903 6.211 -2.549 1.00 95.25 97 ASP A CA 1
ATOM 752 C C . ASP A 1 97 ? -12.909 5.174 -3.687 1.00 95.25 97 ASP A C 1
ATOM 754 O O . ASP A 1 97 ? -12.069 5.245 -4.596 1.00 95.25 97 ASP A O 1
ATOM 758 N N . PRO A 1 98 ? -13.865 4.224 -3.694 1.00 93.00 98 PRO A N 1
ATOM 759 C CA . PRO A 1 98 ? -13.960 3.203 -4.734 1.00 93.00 98 PRO A CA 1
ATOM 760 C C . PRO A 1 98 ? -14.312 3.768 -6.117 1.00 93.00 98 PRO A C 1
ATOM 762 O O . PRO A 1 98 ? -14.159 3.067 -7.118 1.00 93.00 98 PRO A O 1
ATOM 765 N N . SER A 1 99 ? -14.800 5.008 -6.192 1.00 91.88 99 SER A N 1
ATOM 766 C CA . SER A 1 99 ? -15.133 5.689 -7.444 1.00 91.88 99 SER A CA 1
ATOM 767 C C . SER A 1 99 ? -13.972 6.500 -8.028 1.00 91.88 99 SER A C 1
ATOM 769 O O . SER A 1 99 ? -13.985 6.800 -9.223 1.00 91.88 99 SER A O 1
ATOM 771 N N . SER A 1 100 ? -12.957 6.813 -7.216 1.00 90.06 100 SER A N 1
ATOM 772 C CA . SER A 1 100 ? -11.834 7.671 -7.608 1.00 90.06 100 SER A CA 1
ATOM 773 C C . SER A 1 100 ? -10.764 6.915 -8.398 1.00 90.06 100 SER A C 1
ATOM 775 O O . SER A 1 100 ? -10.349 7.357 -9.472 1.00 90.06 100 SER A O 1
ATOM 777 N N . ALA A 1 101 ? -10.321 5.754 -7.903 1.00 87.19 101 ALA A N 1
ATOM 778 C CA . ALA A 1 101 ? -9.279 4.970 -8.560 1.00 87.19 101 ALA A CA 1
ATOM 779 C C . ALA A 1 101 ? -9.324 3.483 -8.194 1.00 87.19 101 ALA A C 1
ATOM 781 O O . ALA A 1 101 ? -9.870 3.072 -7.173 1.00 87.19 101 ALA A O 1
ATOM 782 N N . THR A 1 102 ? -8.679 2.665 -9.029 1.00 89.69 102 THR A N 1
ATOM 783 C CA . THR A 1 102 ? -8.443 1.243 -8.762 1.00 89.69 102 THR A CA 1
ATOM 784 C C . THR A 1 102 ? -6.943 0.947 -8.748 1.00 89.69 102 THR A C 1
ATOM 786 O O . THR A 1 102 ? -6.273 1.284 -9.729 1.00 89.69 102 THR A O 1
ATOM 789 N N . PRO A 1 103 ? -6.409 0.259 -7.724 1.00 93.06 103 PRO A N 1
ATOM 790 C CA . PRO A 1 103 ? -7.095 -0.214 -6.515 1.00 93.06 103 PRO A CA 1
ATOM 791 C C . PRO A 1 103 ? -7.409 0.909 -5.512 1.00 93.06 103 PRO A C 1
ATOM 793 O O . PRO A 1 103 ? -6.691 1.902 -5.459 1.00 93.06 103 PRO A O 1
ATOM 796 N N . TRP A 1 104 ? -8.436 0.702 -4.682 1.00 94.50 104 TRP A N 1
ATOM 797 C CA . TRP A 1 104 ? -8.762 1.556 -3.533 1.00 94.50 104 TRP A CA 1
ATOM 798 C C . TRP A 1 104 ? -8.521 0.813 -2.211 1.00 94.50 104 TRP A C 1
ATOM 800 O O . TRP A 1 104 ? -8.654 -0.412 -2.131 1.00 94.50 104 TRP A O 1
ATOM 810 N N . SER A 1 105 ? -8.159 1.555 -1.172 1.00 96.06 105 SER A N 1
ATOM 811 C CA . SER A 1 105 ? -7.984 1.085 0.202 1.00 96.06 105 SER A CA 1
ATOM 812 C C . SER A 1 105 ? -9.332 0.917 0.910 1.00 96.06 105 SER A C 1
ATOM 814 O O . SER A 1 105 ? -10.353 1.467 0.509 1.00 96.06 105 SER A O 1
ATOM 816 N N . THR A 1 106 ? -9.367 0.130 1.978 1.00 95.94 106 THR A N 1
ATOM 817 C CA . THR A 1 106 ? -10.567 -0.129 2.779 1.00 95.94 106 THR A CA 1
ATOM 818 C C . THR A 1 106 ? -10.177 -0.169 4.248 1.00 95.94 106 THR A C 1
ATOM 820 O O . THR A 1 106 ? -9.436 -1.061 4.664 1.00 95.94 106 THR A O 1
ATOM 823 N N . ASN A 1 107 ? -10.663 0.795 5.029 1.00 94.31 107 ASN A N 1
ATOM 824 C CA . ASN A 1 107 ? -10.451 0.838 6.471 1.00 94.31 107 ASN A CA 1
ATOM 825 C C . ASN A 1 107 ? -11.592 0.102 7.193 1.00 94.31 107 ASN A C 1
ATOM 827 O O . ASN A 1 107 ? -12.757 0.423 6.982 1.00 94.31 107 ASN A O 1
ATOM 831 N N . ASN A 1 108 ? -11.253 -0.884 8.025 1.00 92.00 108 ASN A N 1
ATOM 832 C CA . ASN A 1 108 ? -12.178 -1.590 8.915 1.00 92.00 108 ASN A CA 1
ATOM 833 C C . ASN A 1 108 ? -11.577 -1.760 10.326 1.00 92.00 108 ASN A C 1
ATOM 835 O O . ASN A 1 108 ? -11.822 -2.762 11.002 1.00 92.00 108 ASN A O 1
ATOM 839 N N . LEU A 1 109 ? -10.726 -0.816 10.752 1.00 88.19 109 LEU A N 1
ATOM 840 C CA . LEU A 1 109 ? -10.006 -0.877 12.031 1.00 88.19 109 LEU A CA 1
ATOM 841 C C . LEU A 1 109 ? -10.938 -0.792 13.246 1.00 88.19 109 LEU A C 1
ATOM 843 O O . LEU A 1 109 ? -10.702 -1.504 14.220 1.00 88.19 109 LEU A O 1
ATOM 847 N N . GLU A 1 110 ? -12.001 0.008 13.159 1.00 85.94 110 GLU A N 1
ATOM 848 C CA . GLU A 1 110 ? -13.040 0.138 14.199 1.00 85.94 110 GLU A CA 1
ATOM 849 C C . GLU A 1 110 ? -14.312 -0.665 13.864 1.00 85.94 110 GLU A C 1
ATOM 851 O O . GLU A 1 110 ? -15.329 -0.566 14.543 1.00 85.94 110 GLU A O 1
ATOM 856 N N . GLY A 1 111 ? -14.294 -1.454 12.785 1.00 83.81 111 GLY A N 1
ATOM 857 C CA . GLY A 1 111 ? -15.458 -2.231 12.376 1.00 83.81 111 GLY A CA 1
ATOM 858 C C . GLY A 1 111 ? -15.664 -3.470 13.241 1.00 83.81 111 GLY A C 1
ATOM 859 O O . GLY A 1 111 ? -14.726 -4.221 13.497 1.00 83.81 111 GLY A O 1
ATOM 860 N N . GLU A 1 112 ? -16.913 -3.739 13.622 1.00 83.31 112 GLU A N 1
ATOM 861 C CA . GLU A 1 112 ? -17.296 -4.929 14.404 1.00 83.31 112 GLU A CA 1
ATOM 862 C C . GLU A 1 112 ? -17.547 -6.176 13.537 1.00 83.31 112 GLU A C 1
ATOM 864 O O . GLU A 1 112 ? -17.620 -7.301 14.032 1.00 83.31 112 GLU A O 1
ATOM 869 N N . SER A 1 113 ? -17.686 -5.996 12.222 1.00 87.25 113 SER A N 1
ATOM 870 C CA . SER A 1 113 ? -17.955 -7.075 11.271 1.00 87.25 113 SER A CA 1
ATOM 871 C C . SER A 1 113 ? -17.048 -6.977 10.050 1.00 87.25 113 SER A C 1
ATOM 873 O O . SER A 1 113 ? -16.418 -5.952 9.795 1.00 87.25 113 SER A O 1
ATOM 875 N N . ALA A 1 114 ? -16.930 -8.073 9.305 1.00 89.12 114 ALA A N 1
ATOM 876 C CA . ALA A 1 114 ? -16.109 -8.093 8.106 1.00 89.12 114 ALA A CA 1
ATOM 877 C C . ALA A 1 114 ? -16.762 -7.275 6.981 1.00 89.12 114 ALA A C 1
ATOM 879 O O . ALA A 1 114 ? -17.952 -7.430 6.707 1.00 89.12 114 ALA A O 1
ATOM 880 N N . VAL A 1 115 ? -15.964 -6.465 6.285 1.00 94.06 115 VAL A N 1
ATOM 881 C CA . VAL A 1 115 ? -16.412 -5.644 5.150 1.00 94.06 115 VAL A CA 1
ATOM 882 C C . VAL A 1 115 ? -15.803 -6.129 3.839 1.00 94.06 115 VAL A C 1
ATOM 884 O O . VAL A 1 115 ? -14.825 -6.879 3.817 1.00 94.06 115 VAL A O 1
ATOM 887 N N . THR A 1 116 ? -16.392 -5.723 2.715 1.00 94.25 116 THR A N 1
ATOM 888 C CA . THR A 1 116 ? -15.869 -6.055 1.382 1.00 94.25 116 THR A CA 1
ATOM 889 C C . THR A 1 116 ? -14.986 -4.918 0.877 1.00 94.25 116 THR A C 1
ATOM 891 O O . THR A 1 116 ? -15.467 -3.809 0.680 1.00 94.25 116 THR A O 1
ATOM 894 N N . GLY A 1 117 ? -13.706 -5.201 0.655 1.00 92.25 117 GLY A N 1
ATOM 895 C CA . GLY A 1 117 ? -12.734 -4.287 0.064 1.00 92.25 117 GLY A CA 1
ATOM 896 C C . GLY A 1 117 ? -12.496 -4.525 -1.430 1.00 92.25 117 GLY A C 1
ATOM 897 O O . GLY A 1 117 ? -13.208 -5.286 -2.097 1.00 92.25 117 GLY A O 1
ATOM 898 N N . TYR A 1 118 ? -11.459 -3.871 -1.960 1.00 92.94 118 TYR A N 1
ATOM 899 C CA . TYR A 1 118 ? -11.105 -3.925 -3.381 1.00 92.94 118 TYR A CA 1
ATOM 900 C C . TYR A 1 118 ? -11.002 -5.352 -3.935 1.00 92.94 118 TYR A C 1
ATOM 902 O O . TYR A 1 118 ? -10.383 -6.241 -3.342 1.00 92.94 118 TYR A O 1
ATOM 910 N N . GLY A 1 119 ? -11.598 -5.564 -5.112 1.00 91.31 119 GLY A N 1
ATOM 911 C CA . GLY A 1 119 ? -11.600 -6.859 -5.791 1.00 91.31 119 GLY A CA 1
ATOM 912 C C . GLY A 1 119 ? -12.434 -7.936 -5.087 1.00 91.31 119 GLY A C 1
ATOM 913 O O . GLY A 1 119 ? -12.173 -9.119 -5.291 1.00 91.31 119 GLY A O 1
ATOM 914 N N . GLY A 1 120 ? -13.394 -7.548 -4.237 1.00 91.12 120 GLY A N 1
ATOM 915 C CA . GLY A 1 120 ? -14.252 -8.479 -3.495 1.00 91.12 120 GLY A CA 1
ATOM 916 C C . GLY A 1 120 ? -13.556 -9.150 -2.308 1.00 91.12 120 GLY A C 1
ATOM 917 O O . GLY A 1 120 ? -14.039 -10.159 -1.798 1.00 91.12 120 GLY A O 1
ATOM 918 N N . ARG A 1 121 ? -12.400 -8.629 -1.881 1.00 90.19 121 ARG A N 1
ATOM 919 C CA . ARG A 1 121 ? -11.630 -9.187 -0.765 1.00 90.19 121 ARG A CA 1
ATOM 920 C C . ARG A 1 121 ? -12.324 -8.882 0.554 1.00 90.19 121 ARG A C 1
ATOM 922 O O . ARG A 1 121 ? -12.684 -7.741 0.807 1.00 90.19 121 ARG A O 1
ATOM 929 N N . THR A 1 122 ? -12.461 -9.875 1.419 1.00 92.69 122 THR A N 1
ATOM 930 C CA . THR A 1 122 ? -12.961 -9.656 2.777 1.00 92.69 122 THR A CA 1
ATOM 931 C C . THR A 1 122 ? -11.888 -8.977 3.627 1.00 92.69 122 THR A C 1
ATOM 933 O O . THR A 1 122 ? -10.776 -9.493 3.739 1.00 92.69 122 THR A O 1
ATOM 936 N N . VAL A 1 123 ? -12.225 -7.842 4.236 1.00 91.44 123 VAL A N 1
ATOM 937 C CA . VAL A 1 123 ? -11.409 -7.146 5.236 1.00 91.44 123 VAL A CA 1
ATOM 938 C C . VAL A 1 123 ? -12.013 -7.460 6.609 1.00 91.44 123 VAL A C 1
ATOM 940 O O . VAL A 1 123 ? -13.139 -7.037 6.878 1.00 91.44 123 VAL A O 1
ATOM 943 N N . PRO A 1 124 ? -11.335 -8.258 7.458 1.00 88.75 124 PRO A N 1
ATOM 944 C CA . PRO A 1 124 ? -11.839 -8.617 8.783 1.00 88.75 124 PRO A CA 1
ATOM 945 C C . PRO A 1 124 ? -12.058 -7.388 9.682 1.00 88.75 124 PRO A C 1
ATOM 947 O O . PRO A 1 124 ? -11.475 -6.335 9.408 1.00 88.75 124 PRO A O 1
ATOM 950 N N . PRO A 1 125 ? -12.870 -7.504 10.748 1.00 86.06 125 PRO A N 1
ATOM 951 C CA . PRO A 1 125 ? -12.926 -6.481 11.793 1.00 86.06 125 PRO A CA 1
ATOM 952 C C . PRO A 1 125 ? -11.538 -6.265 12.412 1.00 86.06 125 PRO A C 1
ATOM 954 O O . PRO A 1 125 ? -10.751 -7.211 12.528 1.00 86.06 125 PRO A O 1
ATOM 957 N N . GLY A 1 126 ? -11.214 -5.026 12.780 1.00 84.06 126 GLY A N 1
ATOM 958 C CA . GLY A 1 126 ? -9.910 -4.679 13.351 1.00 84.06 126 GLY A CA 1
ATOM 959 C C . GLY A 1 126 ? -8.761 -4.618 12.339 1.00 84.06 126 GLY A C 1
ATOM 960 O O . GLY A 1 126 ? -7.601 -4.675 12.743 1.00 84.06 126 GLY A O 1
ATOM 961 N N . CYS A 1 127 ? -9.042 -4.541 11.035 1.00 88.69 127 CYS A N 1
ATOM 962 C CA . CYS A 1 127 ? -8.029 -4.533 9.973 1.00 88.69 127 CYS A CA 1
ATOM 963 C C . CYS A 1 127 ? -8.282 -3.420 8.951 1.00 88.69 127 CYS A C 1
ATOM 965 O O . CYS A 1 127 ? -9.421 -3.067 8.682 1.00 88.69 127 CYS A O 1
ATOM 967 N N . ALA A 1 128 ? -7.239 -2.930 8.289 1.00 92.06 128 ALA A N 1
ATOM 968 C CA . ALA A 1 128 ? -7.361 -2.126 7.079 1.00 92.06 128 ALA A CA 1
ATOM 969 C C . ALA A 1 128 ? -6.557 -2.746 5.934 1.00 92.06 128 ALA A C 1
ATOM 971 O O . ALA A 1 128 ? -5.424 -3.203 6.103 1.00 92.06 128 ALA A O 1
ATOM 972 N N . LEU A 1 129 ? -7.166 -2.753 4.752 1.00 94.62 129 LEU A N 1
ATOM 973 C CA . LEU A 1 129 ? -6.546 -3.142 3.495 1.00 94.62 129 LEU A CA 1
ATOM 974 C C . LEU A 1 129 ? -6.089 -1.879 2.772 1.00 94.62 129 LEU A C 1
ATOM 976 O O . LEU A 1 129 ? -6.896 -1.019 2.441 1.00 94.62 129 LEU A O 1
ATOM 980 N N . LEU A 1 130 ? -4.796 -1.778 2.517 1.00 95.44 130 LEU A N 1
ATOM 981 C CA . LEU A 1 130 ? -4.142 -0.560 2.071 1.00 95.44 130 LEU A CA 1
ATOM 982 C C . LEU A 1 130 ? -3.508 -0.770 0.703 1.00 95.44 130 LEU A C 1
ATOM 984 O O . LEU A 1 130 ? -2.803 -1.758 0.502 1.00 95.44 130 LEU A O 1
ATOM 988 N N . PHE A 1 131 ? -3.716 0.169 -0.216 1.00 96.56 131 PHE A N 1
ATOM 989 C CA . PHE A 1 131 ? -3.052 0.196 -1.514 1.00 96.56 131 PHE A CA 1
ATOM 990 C C . PHE A 1 131 ? -2.478 1.574 -1.814 1.00 96.56 131 PHE A C 1
ATOM 992 O O . PHE A 1 131 ? -3.135 2.592 -1.615 1.00 96.56 131 PHE A O 1
ATOM 999 N N . VAL A 1 132 ? -1.261 1.583 -2.351 1.00 96.69 132 VAL A N 1
ATOM 1000 C CA . VAL A 1 132 ? -0.591 2.786 -2.844 1.00 96.69 132 VAL A CA 1
ATOM 1001 C C . VAL A 1 132 ? -0.062 2.505 -4.239 1.00 96.69 132 VAL A C 1
ATOM 1003 O O . VAL A 1 132 ? 0.638 1.516 -4.458 1.00 96.69 132 VAL A O 1
ATOM 1006 N N . SER A 1 133 ? -0.407 3.374 -5.183 1.00 94.94 133 SER A N 1
ATOM 1007 C CA . SER A 1 133 ? 0.125 3.357 -6.542 1.00 94.94 133 SER A CA 1
ATOM 1008 C C . SER A 1 133 ? 1.255 4.369 -6.660 1.00 94.94 133 SER A C 1
ATOM 1010 O O . SER A 1 133 ? 1.144 5.468 -6.124 1.00 94.94 133 SER A O 1
ATOM 1012 N N . ALA A 1 134 ? 2.319 4.024 -7.376 1.00 94.31 134 ALA A N 1
ATOM 1013 C CA . ALA A 1 134 ? 3.391 4.932 -7.738 1.00 94.31 134 ALA A CA 1
ATOM 1014 C C . ALA A 1 134 ? 3.677 4.890 -9.239 1.00 94.31 134 ALA A C 1
ATOM 1016 O O . ALA A 1 134 ? 3.800 3.822 -9.843 1.00 94.31 134 ALA A O 1
ATOM 1017 N N . GLU A 1 135 ? 3.855 6.068 -9.824 1.00 92.44 135 GLU A N 1
ATOM 1018 C CA . GLU A 1 135 ? 4.157 6.262 -11.240 1.00 92.44 135 GLU A CA 1
ATOM 1019 C C . GLU A 1 135 ? 5.225 7.341 -11.442 1.00 92.44 135 GLU A C 1
ATOM 1021 O O . GLU A 1 135 ? 5.539 8.114 -10.536 1.00 92.44 135 GLU A O 1
ATOM 1026 N N . PHE A 1 136 ? 5.828 7.382 -12.628 1.00 89.94 136 PHE A N 1
ATOM 1027 C CA . PHE A 1 136 ? 6.716 8.484 -12.992 1.00 89.94 136 PHE A CA 1
ATOM 1028 C C . PHE A 1 136 ? 5.892 9.690 -13.428 1.00 89.94 136 PHE A C 1
ATOM 1030 O O . PHE A 1 136 ? 4.995 9.559 -14.255 1.00 89.94 136 PHE A O 1
ATOM 1037 N N . ASP A 1 137 ? 6.253 10.867 -12.929 1.00 82.88 137 ASP A N 1
ATOM 1038 C CA . ASP A 1 137 ? 5.620 12.128 -13.294 1.00 82.88 137 ASP A CA 1
ATOM 1039 C C . ASP A 1 137 ? 6.334 12.748 -14.514 1.00 82.88 137 ASP A C 1
ATOM 1041 O O . ASP A 1 137 ? 7.567 12.748 -14.620 1.00 82.88 137 ASP A O 1
ATOM 1045 N N . GLY A 1 138 ? 5.567 13.261 -15.477 1.00 73.56 138 GLY A N 1
ATOM 1046 C CA . GLY A 1 138 ? 6.091 13.902 -16.687 1.00 73.56 138 GLY A CA 1
ATOM 1047 C C . GLY A 1 138 ? 6.631 12.944 -17.765 1.00 73.56 138 GLY A C 1
ATOM 1048 O O . GLY A 1 138 ? 5.909 12.105 -18.298 1.00 73.56 138 GLY A O 1
ATOM 1049 N N . VAL A 1 139 ? 7.898 13.117 -18.169 1.00 58.34 139 VAL A N 1
ATOM 1050 C CA . VAL A 1 139 ? 8.471 12.566 -19.427 1.00 58.34 139 VAL A CA 1
ATOM 1051 C C . VAL A 1 139 ? 8.594 11.030 -19.432 1.00 58.34 139 VAL A C 1
ATOM 1053 O O . VAL A 1 139 ? 8.690 10.417 -20.493 1.00 58.34 139 VAL A O 1
ATOM 1056 N N . ASN A 1 140 ? 8.548 10.390 -18.260 1.00 61.78 140 ASN A N 1
ATOM 1057 C CA . ASN A 1 140 ? 8.695 8.938 -18.093 1.00 61.78 140 ASN A CA 1
ATOM 1058 C C . ASN A 1 140 ? 7.363 8.205 -17.805 1.00 61.78 140 ASN A C 1
ATOM 1060 O O . ASN A 1 140 ? 7.387 7.049 -17.385 1.00 61.78 140 ASN A O 1
ATOM 1064 N N . THR A 1 141 ? 6.216 8.837 -18.073 1.00 63.09 141 THR A N 1
ATOM 1065 C CA . THR A 1 141 ? 4.849 8.314 -17.831 1.00 63.09 141 THR A CA 1
ATOM 1066 C C . THR A 1 141 ? 4.497 7.021 -18.579 1.00 63.09 141 THR A C 1
ATOM 1068 O O . THR A 1 141 ? 3.540 6.348 -18.222 1.00 63.09 141 THR A O 1
ATOM 1071 N N . ASN A 1 142 ? 5.285 6.607 -19.577 1.00 65.06 142 ASN A N 1
ATOM 1072 C CA . ASN A 1 142 ? 5.060 5.358 -20.324 1.00 65.06 142 ASN A CA 1
ATOM 1073 C C . ASN A 1 142 ? 5.457 4.077 -19.555 1.00 65.06 142 ASN A C 1
ATOM 1075 O O . ASN A 1 142 ? 5.422 2.984 -20.121 1.00 65.06 142 ASN A O 1
ATOM 1079 N N . GLN A 1 143 ? 5.912 4.190 -18.305 1.00 72.44 143 GLN A N 1
ATOM 1080 C CA . GLN A 1 143 ? 6.236 3.042 -17.455 1.00 72.44 143 GLN A CA 1
ATOM 1081 C C . GLN A 1 143 ? 4.978 2.530 -16.750 1.00 72.44 143 GLN A C 1
ATOM 1083 O O . GLN A 1 143 ? 4.150 3.316 -16.300 1.00 72.44 143 GLN A O 1
ATOM 1088 N N . THR A 1 144 ? 4.858 1.209 -16.606 1.00 81.44 144 THR A N 1
ATOM 1089 C CA . THR A 1 144 ? 3.758 0.611 -15.844 1.00 81.44 144 THR A CA 1
ATOM 1090 C C . THR A 1 144 ? 3.825 1.074 -14.384 1.00 81.44 144 THR A C 1
ATOM 1092 O O . THR A 1 144 ? 4.893 0.943 -13.775 1.00 81.44 144 THR A O 1
ATOM 1095 N N . PRO A 1 145 ? 2.721 1.581 -13.809 1.00 86.38 145 PRO A N 1
ATOM 1096 C CA . PRO A 1 145 ? 2.685 1.962 -12.405 1.00 86.38 145 PRO A CA 1
ATOM 1097 C C . PRO A 1 145 ? 2.962 0.754 -11.507 1.00 86.38 145 PRO A C 1
ATOM 1099 O O . PRO A 1 145 ? 2.633 -0.391 -11.833 1.00 86.38 145 PRO A O 1
ATOM 1102 N N . VAL A 1 146 ? 3.575 1.017 -10.358 1.00 91.56 146 VAL A N 1
ATOM 1103 C CA . VAL A 1 146 ? 3.800 0.024 -9.308 1.00 91.56 146 VAL A CA 1
ATOM 1104 C C . VAL A 1 146 ? 2.733 0.205 -8.248 1.00 91.56 146 VAL A C 1
ATOM 1106 O O . VAL A 1 146 ? 2.555 1.299 -7.733 1.00 91.56 146 VAL A O 1
ATOM 1109 N N . VAL A 1 147 ? 2.066 -0.883 -7.880 1.00 92.81 147 VAL A N 1
ATOM 1110 C CA . VAL A 1 147 ? 1.120 -0.898 -6.766 1.00 92.81 147 VAL A CA 1
ATOM 1111 C C . VAL A 1 147 ? 1.714 -1.718 -5.631 1.00 92.81 147 VAL A C 1
ATOM 1113 O O . VAL A 1 147 ? 2.079 -2.879 -5.828 1.00 92.81 147 VAL A O 1
ATOM 1116 N N . VAL A 1 148 ? 1.775 -1.127 -4.442 1.00 92.88 148 VAL A N 1
ATOM 1117 C CA . VAL A 1 148 ? 2.090 -1.821 -3.192 1.00 92.88 148 VAL A CA 1
ATOM 1118 C C . VAL A 1 148 ? 0.800 -1.978 -2.398 1.00 92.88 148 VAL A C 1
ATOM 1120 O O . VAL A 1 148 ? 0.015 -1.040 -2.279 1.00 92.88 148 VAL A O 1
ATOM 1123 N N . GLY A 1 149 ? 0.566 -3.188 -1.892 1.00 90.62 149 GLY A N 1
ATOM 1124 C CA . GLY A 1 149 ? -0.571 -3.506 -1.038 1.00 90.62 149 GLY A CA 1
ATOM 1125 C C . GLY A 1 149 ? -0.099 -3.974 0.332 1.00 90.62 149 GLY A C 1
ATOM 1126 O O . GLY A 1 149 ? 0.863 -4.737 0.418 1.00 90.62 149 GLY A O 1
ATOM 1127 N N . SER A 1 150 ? -0.786 -3.552 1.386 1.00 89.25 150 SER A N 1
ATOM 1128 C CA . SER A 1 150 ? -0.521 -3.963 2.763 1.00 89.25 150 SER A CA 1
ATOM 1129 C C . SER A 1 150 ? -1.826 -4.265 3.491 1.00 89.25 150 SER A C 1
ATOM 1131 O O . SER A 1 150 ? -2.880 -3.732 3.151 1.00 89.25 150 SER A O 1
ATOM 1133 N N . VAL A 1 151 ? -1.758 -5.133 4.494 1.00 87.81 151 VAL A N 1
ATOM 1134 C CA . VAL A 1 151 ? -2.829 -5.304 5.474 1.00 87.81 151 VAL A CA 1
ATOM 1135 C C . VAL A 1 151 ? -2.258 -4.852 6.801 1.00 87.81 151 VAL A C 1
ATOM 1137 O O . VAL A 1 151 ? -1.245 -5.385 7.249 1.00 87.81 151 VAL A O 1
ATOM 1140 N N . THR A 1 152 ? -2.900 -3.866 7.408 1.00 84.62 152 THR A N 1
ATOM 1141 C CA . THR A 1 152 ? -2.583 -3.439 8.767 1.00 84.62 152 THR A CA 1
ATOM 1142 C C . THR A 1 152 ? -3.703 -3.881 9.695 1.00 84.62 152 THR A C 1
ATOM 1144 O O . THR A 1 152 ? -4.862 -3.952 9.291 1.00 84.62 152 THR A O 1
ATOM 1147 N N . THR A 1 153 ? -3.363 -4.219 10.927 1.00 79.25 153 THR A N 1
ATOM 1148 C CA . THR A 1 153 ? -4.337 -4.518 11.977 1.00 79.25 153 THR A CA 1
ATOM 1149 C C . THR A 1 153 ? -4.346 -3.374 12.969 1.00 79.25 153 THR A C 1
ATOM 1151 O O . THR A 1 153 ? -3.370 -2.623 13.057 1.00 79.25 153 THR A O 1
ATOM 1154 N N . ASN A 1 154 ? -5.426 -3.253 13.739 1.00 64.69 154 ASN A N 1
ATOM 1155 C CA . ASN A 1 154 ? -5.458 -2.323 14.851 1.00 64.69 154 ASN A CA 1
ATOM 1156 C C . ASN A 1 154 ? -4.234 -2.577 15.746 1.00 64.69 154 ASN A C 1
ATOM 1158 O O . ASN A 1 154 ? -3.746 -3.708 15.885 1.00 64.69 154 ASN A O 1
ATOM 1162 N N . ARG A 1 155 ? -3.688 -1.461 16.224 1.00 53.59 155 ARG A N 1
ATOM 1163 C CA . ARG A 1 155 ? -2.450 -1.318 16.978 1.00 53.59 155 ARG A CA 1
ATOM 1164 C C . ARG A 1 155 ? -2.396 -2.415 18.033 1.00 53.59 155 ARG A C 1
ATOM 1166 O O . ARG A 1 155 ? -3.368 -2.605 18.754 1.00 53.59 155 ARG A O 1
ATOM 1173 N N . PHE A 1 156 ? -1.258 -3.106 18.149 1.00 50.44 156 PHE A N 1
ATOM 1174 C CA . PHE A 1 156 ? -0.958 -3.881 19.351 1.00 50.44 156 PHE A CA 1
ATOM 1175 C C . PHE A 1 156 ? -1.210 -2.970 20.549 1.00 50.44 156 PHE A C 1
ATOM 1177 O O . PHE A 1 156 ? -0.481 -1.987 20.728 1.00 50.44 156 PHE A O 1
ATOM 1184 N N . PRO A 1 157 ? -2.242 -3.236 21.341 1.00 50.06 157 PRO A N 1
ATOM 1185 C CA . PRO A 1 157 ? -2.627 -2.307 22.365 1.00 50.06 157 PRO A CA 1
ATOM 1186 C C . PRO A 1 157 ? -1.766 -2.695 23.560 1.00 50.06 157 PRO A C 1
ATOM 1188 O O . PRO A 1 157 ? -1.969 -3.713 24.203 1.00 50.06 157 PRO A O 1
ATOM 1191 N N . TYR A 1 158 ? -0.662 -1.970 23.713 1.00 53.81 158 TYR A N 1
ATOM 1192 C CA . TYR A 1 158 ? 0.209 -1.935 24.886 1.00 53.81 158 TYR A CA 1
ATOM 1193 C C . TYR A 1 158 ? 0.511 -3.302 25.539 1.00 53.81 158 TYR A C 1
ATOM 1195 O O . TYR A 1 158 ? -0.217 -3.791 26.402 1.00 53.81 158 TYR A O 1
ATOM 1203 N N . ALA A 1 159 ? 1.662 -3.889 25.199 1.00 55.72 159 ALA A N 1
ATOM 1204 C CA . ALA A 1 159 ? 2.292 -4.870 26.077 1.00 55.72 159 ALA A CA 1
ATOM 1205 C C . ALA A 1 159 ? 3.095 -4.111 27.145 1.00 55.72 159 ALA A C 1
ATOM 1207 O O . ALA A 1 159 ? 4.154 -3.562 26.840 1.00 55.72 159 ALA A O 1
ATOM 1208 N N . VAL A 1 160 ? 2.594 -4.043 28.380 1.00 64.06 160 VAL A N 1
ATOM 1209 C CA . VAL A 1 160 ? 3.341 -3.443 29.498 1.00 64.06 160 VAL A CA 1
ATOM 1210 C C . VAL A 1 160 ? 3.952 -4.568 30.316 1.00 64.06 160 VAL A C 1
ATOM 1212 O O . VAL A 1 160 ? 3.238 -5.355 30.938 1.00 64.06 160 VAL A O 1
ATOM 1215 N N . ALA A 1 161 ? 5.280 -4.632 30.320 1.00 70.44 161 ALA A N 1
ATOM 1216 C CA . ALA A 1 161 ? 6.039 -5.487 31.217 1.00 70.44 161 ALA A CA 1
ATOM 1217 C C . ALA A 1 161 ? 6.722 -4.620 32.278 1.00 70.44 161 ALA A C 1
ATOM 1219 O O . ALA A 1 161 ? 7.333 -3.602 31.951 1.00 70.44 161 ALA A O 1
ATOM 1220 N N . SER A 1 162 ? 6.614 -5.013 33.544 1.00 71.62 162 SER A N 1
ATOM 1221 C CA . SER A 1 162 ? 7.261 -4.312 34.655 1.00 71.62 162 SER A CA 1
ATOM 1222 C C . SER A 1 162 ? 7.851 -5.304 35.648 1.00 71.62 162 SER A C 1
ATOM 1224 O O . SER A 1 162 ? 7.191 -6.267 36.040 1.00 71.62 162 SER A O 1
ATOM 1226 N N . ASP A 1 163 ? 9.068 -5.024 36.114 1.00 74.94 163 ASP A N 1
ATOM 1227 C CA . ASP A 1 163 ? 9.690 -5.726 37.245 1.00 74.94 163 ASP A CA 1
ATOM 1228 C C . ASP A 1 163 ? 9.137 -5.241 38.605 1.00 74.94 163 ASP A C 1
ATOM 1230 O O . ASP A 1 163 ? 9.443 -5.802 39.659 1.00 74.94 163 ASP A O 1
ATOM 1234 N N . GLY A 1 164 ? 8.300 -4.194 38.592 1.00 74.19 164 GLY A N 1
ATOM 1235 C CA . GLY A 1 164 ? 7.650 -3.596 39.755 1.00 74.19 164 GLY A CA 1
ATOM 1236 C C . GLY A 1 164 ? 6.147 -3.879 39.850 1.00 74.19 164 GLY A C 1
ATOM 1237 O O . GLY A 1 164 ? 5.597 -4.755 39.180 1.00 74.19 164 GLY A O 1
ATOM 1238 N N . VAL A 1 165 ? 5.473 -3.127 40.727 1.00 78.12 165 VAL A N 1
ATOM 1239 C CA . VAL A 1 165 ? 4.001 -3.115 40.784 1.00 78.12 165 VAL A CA 1
ATOM 1240 C C . VAL A 1 165 ? 3.483 -2.335 39.580 1.00 78.12 165 VAL A C 1
ATOM 1242 O O . VAL A 1 165 ? 4.003 -1.262 39.281 1.00 78.12 165 VAL A O 1
ATOM 1245 N N . ILE A 1 166 ? 2.477 -2.876 38.898 1.00 77.12 166 ILE A N 1
ATOM 1246 C CA . ILE A 1 166 ? 1.742 -2.166 37.848 1.00 77.12 166 ILE A CA 1
ATOM 1247 C C . ILE A 1 166 ? 0.491 -1.563 38.487 1.00 77.12 166 ILE A C 1
ATOM 1249 O O . ILE A 1 166 ? -0.332 -2.304 39.025 1.00 77.12 166 ILE A O 1
ATOM 1253 N N . GLU A 1 167 ? 0.356 -0.240 38.431 1.00 77.12 167 GLU A N 1
ATOM 1254 C CA . GLU A 1 167 ? -0.836 0.490 38.872 1.00 77.12 167 GLU A CA 1
ATOM 1255 C C . GLU A 1 167 ? -1.509 1.124 37.652 1.00 77.12 167 GLU A C 1
ATOM 1257 O O . GLU A 1 167 ? -0.876 1.856 36.893 1.00 77.12 167 GLU A O 1
ATOM 1262 N N . LEU A 1 168 ? -2.777 0.781 37.440 1.00 73.25 168 LEU A N 1
ATOM 1263 C CA . LEU A 1 168 ? -3.619 1.252 36.345 1.00 73.25 168 LEU A CA 1
ATOM 1264 C C . LEU A 1 168 ? -4.903 1.813 36.948 1.00 73.25 168 LEU A C 1
ATOM 1266 O O . LEU A 1 168 ? -5.669 1.071 37.564 1.00 73.25 168 LEU A O 1
ATOM 1270 N N . ASP A 1 169 ? -5.137 3.109 36.780 1.00 66.06 169 ASP A N 1
ATOM 1271 C CA . ASP A 1 169 ? -6.309 3.758 37.370 1.00 66.06 169 ASP A CA 1
ATOM 1272 C C . ASP A 1 169 ? -7.582 3.497 36.551 1.00 66.06 169 ASP A C 1
ATOM 1274 O O . ASP A 1 169 ? -8.570 3.012 37.100 1.00 66.06 169 ASP A O 1
ATOM 1278 N N . ASP A 1 170 ? -7.557 3.749 35.240 1.00 62.81 170 ASP A N 1
ATOM 1279 C CA . ASP A 1 170 ? -8.701 3.533 34.348 1.00 62.81 170 ASP A CA 1
ATOM 1280 C C . ASP A 1 170 ? -8.218 3.200 32.929 1.00 62.81 170 ASP A C 1
ATOM 1282 O O . ASP A 1 170 ? -7.383 3.915 32.367 1.00 62.81 170 ASP A O 1
ATOM 1286 N N . VAL A 1 171 ? -8.716 2.099 32.361 1.00 58.22 171 VAL A N 1
ATOM 1287 C CA . VAL A 1 171 ? -8.514 1.728 30.957 1.00 58.22 171 VAL A CA 1
ATOM 1288 C C . VAL A 1 171 ? -9.885 1.513 30.326 1.00 58.22 171 VAL A C 1
ATOM 1290 O O . VAL A 1 171 ? -10.461 0.424 30.389 1.00 58.22 171 VAL A O 1
ATOM 1293 N N . SER A 1 172 ? -10.388 2.565 29.687 1.00 55.38 172 SER A N 1
ATOM 1294 C CA . SER A 1 172 ? -11.553 2.498 28.811 1.00 55.38 172 SER A CA 1
ATOM 1295 C C . SER A 1 172 ? -11.091 2.246 27.376 1.00 55.38 172 SER A C 1
ATOM 1297 O O . SER A 1 172 ? -10.232 2.950 26.846 1.00 55.38 172 SER A O 1
ATOM 1299 N N . THR A 1 173 ? -11.639 1.210 26.746 1.00 51.81 173 THR A N 1
ATOM 1300 C CA . THR A 1 173 ? -11.456 0.947 25.315 1.00 51.81 173 THR A CA 1
ATOM 1301 C C . THR A 1 173 ? -12.797 0.589 24.698 1.00 51.81 173 THR A C 1
ATOM 1303 O O . THR A 1 173 ? -13.636 -0.033 25.340 1.00 51.81 173 THR A O 1
ATOM 1306 N N . ILE A 1 174 ? -12.991 0.989 23.445 1.00 46.81 174 ILE A N 1
ATOM 1307 C CA . ILE A 1 174 ? -14.198 0.715 22.656 1.00 46.81 174 ILE A CA 1
ATOM 1308 C C . ILE A 1 174 ? -14.180 -0.742 22.147 1.00 46.81 174 ILE A C 1
ATOM 1310 O O . ILE A 1 174 ? -15.212 -1.289 21.769 1.00 46.81 174 ILE A O 1
ATOM 1314 N N . ILE A 1 175 ? -13.014 -1.405 22.181 1.00 49.47 175 ILE A N 1
ATOM 1315 C CA . ILE A 1 175 ? -12.828 -2.773 21.690 1.00 49.47 175 ILE A CA 1
ATOM 1316 C C . ILE A 1 175 ? -12.279 -3.664 22.821 1.00 49.47 175 ILE A C 1
ATOM 1318 O O . ILE A 1 175 ? -11.094 -3.562 23.162 1.00 49.47 175 ILE A O 1
ATOM 1322 N N . PRO A 1 176 ? -13.088 -4.574 23.398 1.00 45.62 176 PRO A N 1
ATOM 1323 C CA . PRO A 1 176 ? -12.613 -5.517 24.404 1.00 45.62 176 PRO A CA 1
ATOM 1324 C C . PRO A 1 176 ? -11.602 -6.508 23.798 1.00 45.62 176 PRO A C 1
ATOM 1326 O O . PRO A 1 176 ? -11.820 -7.067 22.727 1.00 45.62 176 PRO A O 1
ATOM 1329 N N . GLY A 1 177 ? -10.494 -6.761 24.495 1.00 49.66 177 GLY A N 1
ATOM 1330 C CA . GLY A 1 177 ? -9.436 -7.704 24.094 1.00 49.66 177 GLY A CA 1
ATOM 1331 C C . GLY A 1 177 ? -8.049 -7.066 23.969 1.00 49.66 177 GLY A C 1
ATOM 1332 O O . GLY A 1 177 ? -7.095 -7.736 23.578 1.00 49.66 177 GLY A O 1
ATOM 1333 N N . GLN A 1 178 ? -7.930 -5.773 24.268 1.00 54.72 178 GLN A N 1
ATOM 1334 C CA . GLN A 1 178 ? -6.842 -4.936 23.797 1.00 54.72 178 GLN A CA 1
ATOM 1335 C C . GLN A 1 178 ? -5.812 -4.565 24.883 1.00 54.72 178 GLN A C 1
ATOM 1337 O O . GLN A 1 178 ? -5.488 -3.403 25.081 1.00 54.72 178 GLN A O 1
ATOM 1342 N N . GLY A 1 179 ? -5.204 -5.539 25.559 1.00 58.59 179 GLY A N 1
ATOM 1343 C CA . GLY A 1 179 ? -4.040 -5.236 26.401 1.00 58.59 179 GLY A CA 1
ATOM 1344 C C . GLY A 1 179 ? -3.399 -6.456 27.030 1.00 58.59 179 GLY A C 1
ATOM 1345 O O . GLY A 1 179 ? -4.110 -7.304 27.566 1.00 58.59 179 GLY A O 1
ATOM 1346 N N . HIS A 1 180 ? -2.066 -6.535 27.009 1.00 63.31 180 HIS A N 1
ATOM 1347 C CA . HIS A 1 180 ? -1.319 -7.561 27.737 1.00 63.31 180 HIS A CA 1
ATOM 1348 C C . HIS A 1 180 ? -0.446 -6.916 28.809 1.00 63.31 180 HIS A C 1
ATOM 1350 O O . HIS A 1 180 ? 0.500 -6.188 28.519 1.00 63.31 180 HIS A O 1
ATOM 1356 N N . LEU A 1 181 ? -0.745 -7.219 30.066 1.00 70.56 181 LEU A N 1
ATOM 1357 C CA . LEU A 1 181 ? 0.018 -6.725 31.206 1.00 70.56 181 LEU A CA 1
ATOM 1358 C C . LEU A 1 181 ? 0.751 -7.890 31.854 1.00 70.56 181 LEU A C 1
ATOM 1360 O O . LEU A 1 181 ? 0.120 -8.879 32.228 1.00 70.56 181 LEU A O 1
ATOM 1364 N N . LEU A 1 182 ? 2.068 -7.770 31.998 1.00 73.19 182 LEU A N 1
ATOM 1365 C CA . LEU A 1 182 ? 2.907 -8.755 32.670 1.00 73.19 182 LEU A CA 1
ATOM 1366 C C . LEU A 1 182 ? 3.671 -8.093 33.817 1.00 73.19 182 LEU A C 1
ATOM 1368 O O . LEU A 1 182 ? 4.509 -7.220 33.598 1.00 73.19 182 LEU A O 1
ATOM 1372 N N . SER A 1 183 ? 3.423 -8.542 35.047 1.00 75.69 183 SER A N 1
ATOM 1373 C CA . SER A 1 183 ? 4.298 -8.215 36.178 1.00 75.69 183 SER A CA 1
ATOM 1374 C C . SER A 1 183 ? 5.285 -9.357 36.416 1.00 75.69 183 SER A C 1
ATOM 1376 O O . SER A 1 183 ? 4.874 -10.481 36.712 1.00 75.69 183 SER A O 1
ATOM 1378 N N . ASN A 1 184 ? 6.582 -9.055 36.334 1.00 78.06 184 ASN A N 1
ATOM 1379 C CA . ASN A 1 184 ? 7.670 -9.974 36.692 1.00 78.06 184 ASN A CA 1
ATOM 1380 C C . ASN A 1 184 ? 7.982 -9.943 38.199 1.00 78.06 184 ASN A C 1
ATOM 1382 O O . ASN A 1 184 ? 8.898 -10.617 38.672 1.00 78.06 184 ASN A O 1
ATOM 1386 N N . LYS A 1 185 ? 7.253 -9.135 38.980 1.00 77.12 185 LYS A N 1
ATOM 1387 C CA . LYS A 1 185 ? 7.451 -9.052 40.425 1.00 77.12 185 LYS A CA 1
ATOM 1388 C C . LYS A 1 185 ? 6.998 -10.362 41.073 1.00 77.12 185 LYS A C 1
ATOM 1390 O O . LYS A 1 185 ? 5.802 -10.628 41.140 1.00 77.12 185 LYS A O 1
ATOM 1395 N N . VAL A 1 186 ? 7.933 -11.133 41.624 1.00 71.12 186 VAL A N 1
ATOM 1396 C CA . VAL A 1 186 ? 7.635 -12.334 42.420 1.00 71.12 186 VAL A CA 1
ATOM 1397 C C . VAL A 1 186 ? 7.426 -11.928 43.882 1.00 71.12 186 VAL A C 1
ATOM 1399 O O . VAL A 1 186 ? 8.333 -11.423 44.539 1.00 71.12 186 VAL A O 1
ATOM 1402 N N . GLY A 1 187 ? 6.219 -12.146 44.405 1.00 67.62 187 GLY A N 1
ATOM 1403 C CA . GLY A 1 187 ? 5.799 -11.711 45.739 1.00 67.62 187 GLY A CA 1
ATOM 1404 C C . GLY A 1 187 ? 5.237 -10.281 45.752 1.00 67.62 187 GLY A C 1
ATOM 1405 O O . GLY A 1 187 ? 5.895 -9.320 45.363 1.00 67.62 187 GLY A O 1
ATOM 1406 N N . GLY A 1 188 ? 3.987 -10.130 46.195 1.00 64.25 188 GLY A N 1
ATOM 1407 C CA . GLY A 1 188 ? 3.256 -8.858 46.234 1.00 64.25 188 GLY A CA 1
ATOM 1408 C C . GLY A 1 188 ? 1.759 -9.067 46.491 1.00 64.25 188 GLY A C 1
ATOM 1409 O O . GLY A 1 188 ? 1.186 -10.084 46.100 1.00 64.25 188 GLY A O 1
ATOM 1410 N N . LEU A 1 189 ? 1.118 -8.134 47.195 1.00 72.25 189 LEU A N 1
ATOM 1411 C CA . LEU A 1 189 ? -0.319 -8.160 47.487 1.00 72.25 189 LEU A CA 1
ATOM 1412 C C . LEU A 1 189 ? -0.904 -6.738 47.343 1.00 72.25 189 LEU A C 1
ATOM 1414 O O . LEU A 1 189 ? -1.100 -6.085 48.367 1.00 72.25 189 LEU A O 1
ATOM 1418 N N . PRO A 1 190 ? -1.160 -6.222 46.120 1.00 69.06 190 PRO A N 1
ATOM 1419 C CA . PRO A 1 190 ? -1.052 -6.871 44.805 1.00 69.06 190 PRO A CA 1
ATOM 1420 C C . PRO A 1 190 ? 0.220 -6.530 43.996 1.00 69.06 190 PRO A C 1
ATOM 1422 O O . PRO A 1 190 ? 0.999 -5.645 44.342 1.00 69.06 190 PRO A O 1
ATOM 1425 N N . ASN A 1 191 ? 0.435 -7.277 42.910 1.00 76.25 191 ASN A N 1
ATOM 1426 C CA . ASN A 1 191 ? 1.478 -7.076 41.890 1.00 76.25 191 ASN A CA 1
ATOM 1427 C C . ASN A 1 191 ? 0.955 -6.266 40.701 1.00 76.25 191 ASN A C 1
ATOM 1429 O O . ASN A 1 191 ? 1.708 -5.537 40.062 1.00 76.25 191 ASN A O 1
ATOM 1433 N N . ILE A 1 192 ? -0.341 -6.398 40.429 1.00 77.06 192 ILE A N 1
ATOM 1434 C CA . ILE A 1 192 ? -1.072 -5.583 39.467 1.00 77.06 192 ILE A CA 1
ATOM 1435 C C . ILE A 1 192 ? -2.306 -5.052 40.188 1.00 77.06 192 ILE A C 1
ATOM 1437 O O . ILE A 1 192 ? -3.085 -5.841 40.728 1.00 77.06 192 ILE A O 1
ATOM 1441 N N . LYS A 1 193 ? -2.470 -3.732 40.210 1.00 79.62 193 LYS A N 1
ATOM 1442 C CA . LYS A 1 193 ? -3.668 -3.045 40.683 1.00 79.62 193 LYS A CA 1
ATOM 1443 C C . LYS A 1 193 ? -4.297 -2.329 39.495 1.00 79.62 193 LYS A C 1
ATOM 1445 O O . LYS A 1 193 ? -3.645 -1.485 38.893 1.00 79.62 193 LYS A O 1
ATOM 1450 N N . ALA A 1 194 ? -5.531 -2.682 39.171 1.00 73.44 194 ALA A N 1
ATOM 1451 C CA . ALA A 1 194 ? -6.299 -2.077 38.095 1.00 73.44 194 ALA A CA 1
ATOM 1452 C C . ALA A 1 194 ? -7.663 -1.596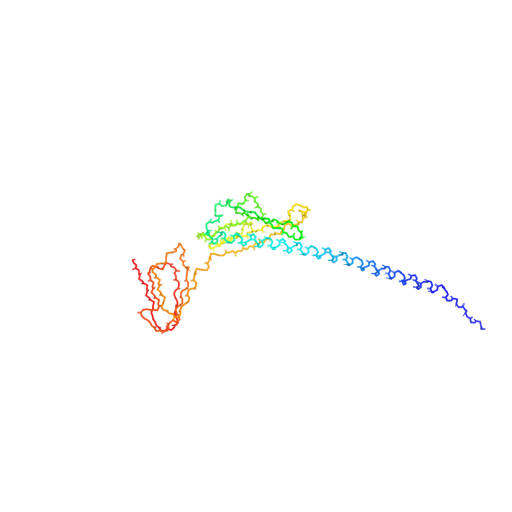 38.611 1.00 73.44 194 ALA A C 1
ATOM 1454 O O . ALA A 1 194 ? -8.268 -2.271 39.447 1.00 73.44 194 ALA A O 1
ATOM 1455 N N . GLY A 1 195 ? -8.134 -0.446 38.131 1.00 72.19 195 GLY A N 1
ATOM 1456 C CA . GLY A 1 195 ? -9.522 0.000 38.280 1.00 72.19 195 GLY A CA 1
ATOM 1457 C C . GLY A 1 195 ? -10.442 -0.665 37.251 1.00 72.19 195 GLY A C 1
ATOM 1458 O O . GLY A 1 195 ? -10.534 -1.894 37.205 1.00 72.19 195 GLY A O 1
ATOM 1459 N N . LEU A 1 196 ? -11.101 0.133 36.403 1.00 65.31 196 LEU A N 1
ATOM 1460 C CA . LEU A 1 196 ? -11.900 -0.360 35.275 1.00 65.31 196 LEU A CA 1
ATOM 1461 C C . LEU A 1 196 ? -10.978 -0.866 34.155 1.00 65.31 196 LEU A C 1
ATOM 1463 O O . LEU A 1 196 ? -10.095 -0.145 33.697 1.00 65.31 196 LEU A O 1
ATOM 1467 N N . VAL A 1 197 ? -11.175 -2.116 33.731 1.00 66.44 197 VAL A N 1
ATOM 1468 C CA . VAL A 1 197 ? -10.349 -2.775 32.707 1.00 66.44 197 VAL A CA 1
ATOM 1469 C C . VAL A 1 197 ? -11.212 -3.628 31.789 1.00 66.44 197 VAL A C 1
ATOM 1471 O O . VAL A 1 197 ? -11.453 -4.812 32.030 1.00 66.44 197 VAL A O 1
ATOM 1474 N N . GLU A 1 198 ? -11.696 -3.006 30.719 1.00 61.28 198 GLU A N 1
ATOM 1475 C CA . GLU A 1 198 ? -12.509 -3.670 29.707 1.00 61.28 198 GLU A CA 1
ATOM 1476 C C . GLU A 1 198 ? -11.616 -4.424 28.713 1.00 61.28 198 GLU A C 1
ATOM 1478 O O . GLU A 1 198 ? -10.811 -3.851 27.983 1.00 61.28 198 GLU A O 1
ATOM 1483 N N . GLY A 1 199 ? -11.718 -5.756 28.716 1.00 58.59 199 GLY A N 1
ATOM 1484 C CA . GLY A 1 199 ? -11.051 -6.598 27.727 1.00 58.59 199 GLY A CA 1
ATOM 1485 C C . GLY A 1 199 ? -9.521 -6.686 27.829 1.00 58.59 199 GLY A C 1
ATOM 1486 O O . GLY A 1 199 ? -8.871 -7.046 26.855 1.00 58.59 199 GLY A O 1
ATOM 1487 N N . MET A 1 200 ? -8.915 -6.400 28.980 1.00 69.31 200 MET A N 1
ATOM 1488 C CA . MET A 1 200 ? -7.477 -6.626 29.179 1.00 69.31 200 MET A CA 1
ATOM 1489 C C . MET A 1 200 ? -7.169 -8.065 29.615 1.00 69.31 200 MET A C 1
ATOM 1491 O O . MET A 1 200 ? -7.926 -8.685 30.362 1.00 69.31 200 MET A O 1
ATOM 1495 N N . THR A 1 201 ? -6.009 -8.580 29.202 1.00 70.19 201 THR A N 1
ATOM 1496 C CA . THR A 1 201 ? -5.441 -9.837 29.702 1.00 70.19 201 THR A CA 1
ATOM 1497 C C . THR A 1 201 ? -4.289 -9.548 30.661 1.00 70.19 201 THR A C 1
ATOM 1499 O O . THR A 1 201 ? -3.302 -8.900 30.308 1.00 70.19 201 THR A O 1
ATOM 1502 N N . PHE A 1 202 ? -4.384 -10.090 31.872 1.00 73.69 202 PHE A N 1
ATOM 1503 C CA . PHE A 1 202 ? -3.363 -9.949 32.908 1.00 73.69 202 PHE A CA 1
ATOM 1504 C C . PHE A 1 202 ? -2.578 -11.245 33.072 1.00 73.69 202 PHE A C 1
ATOM 1506 O O . PHE A 1 202 ? -3.155 -12.330 33.140 1.00 73.69 202 PHE A O 1
ATOM 1513 N N . SER A 1 203 ? -1.262 -11.126 33.199 1.00 75.12 203 SER A N 1
ATOM 1514 C CA . SER A 1 203 ? -0.357 -12.225 33.508 1.00 75.12 203 SER A CA 1
ATOM 1515 C C . SER A 1 203 ? 0.654 -11.804 34.575 1.00 75.12 203 SER A C 1
ATOM 1517 O O . SER A 1 203 ? 0.927 -10.620 34.780 1.00 75.12 203 SER A O 1
ATOM 1519 N N . ARG A 1 204 ? 1.213 -12.781 35.287 1.00 75.75 204 ARG A N 1
ATOM 1520 C CA . ARG A 1 204 ? 2.238 -12.569 36.314 1.00 75.75 204 ARG A CA 1
ATOM 1521 C C . ARG A 1 204 ? 3.217 -13.727 36.340 1.00 75.75 204 ARG A C 1
ATOM 1523 O O . ARG A 1 204 ? 2.814 -14.866 36.100 1.00 75.75 204 ARG A O 1
ATOM 1530 N N . ASP A 1 205 ? 4.453 -13.434 36.715 1.00 73.25 205 ASP A N 1
ATOM 1531 C CA . ASP A 1 205 ? 5.443 -14.463 37.004 1.00 73.25 205 ASP A CA 1
ATOM 1532 C C . ASP A 1 205 ? 5.416 -14.846 38.498 1.00 73.25 205 ASP A C 1
ATOM 1534 O O . ASP A 1 205 ? 5.532 -14.001 39.387 1.00 73.25 205 ASP A O 1
ATOM 1538 N N . GLY A 1 206 ? 5.223 -16.133 38.799 1.00 71.44 206 GLY A N 1
ATOM 1539 C CA . GLY A 1 206 ? 5.257 -16.669 40.166 1.00 71.44 206 GLY A CA 1
ATOM 1540 C C . GLY A 1 206 ? 4.144 -16.218 41.143 1.00 71.44 206 GLY A C 1
ATOM 1541 O O . GLY A 1 206 ? 3.009 -15.890 40.781 1.00 71.44 206 GLY A O 1
ATOM 1542 N N . LEU A 1 207 ? 4.452 -16.291 42.449 1.00 72.75 207 LEU A N 1
ATOM 1543 C CA . LEU A 1 207 ? 3.538 -15.972 43.564 1.00 72.75 207 LEU A CA 1
ATOM 1544 C C . LEU A 1 207 ? 3.241 -14.461 43.655 1.00 72.75 207 LEU A C 1
ATOM 1546 O O . LEU A 1 207 ? 4.097 -13.638 43.356 1.00 72.75 207 LEU A O 1
ATOM 1550 N N . GLY A 1 208 ? 2.039 -14.078 44.106 1.00 72.56 208 GLY A N 1
ATOM 1551 C CA . GLY A 1 208 ? 1.531 -12.693 44.024 1.00 72.56 208 GLY A CA 1
ATOM 1552 C C . GLY A 1 208 ? -0.002 -12.589 43.946 1.00 72.56 208 GLY A C 1
ATOM 1553 O O . GLY A 1 208 ? -0.686 -13.609 44.080 1.00 72.56 208 GLY A O 1
ATOM 1554 N N . SER A 1 209 ? -0.557 -11.402 43.684 1.00 77.31 209 SER A N 1
ATOM 1555 C CA . SER A 1 209 ? -1.995 -11.232 43.385 1.00 77.31 209 SER A CA 1
ATOM 1556 C C . SER A 1 209 ? -2.281 -10.109 42.384 1.00 77.31 209 SER A C 1
ATOM 1558 O O . SER A 1 209 ? -1.494 -9.178 42.231 1.00 77.31 209 SER A O 1
ATOM 1560 N N . ILE A 1 210 ? -3.412 -10.224 41.689 1.00 76.31 210 ILE A N 1
ATOM 1561 C CA . ILE A 1 210 ? -3.957 -9.211 40.780 1.00 76.31 210 ILE A CA 1
ATOM 1562 C C . ILE A 1 210 ? -5.223 -8.683 41.452 1.00 76.31 210 ILE A C 1
ATOM 1564 O O . ILE A 1 210 ? -6.092 -9.478 41.813 1.00 76.31 210 ILE A O 1
ATOM 1568 N N . LEU A 1 211 ? -5.308 -7.371 41.653 1.00 78.75 211 LEU A N 1
ATOM 1569 C CA . LEU A 1 211 ? -6.481 -6.707 42.208 1.00 78.75 211 LEU A CA 1
ATOM 1570 C C . LEU A 1 211 ? -7.135 -5.873 41.110 1.00 78.75 211 LEU A C 1
ATOM 1572 O O . LEU A 1 211 ? -6.527 -4.920 40.630 1.00 78.75 211 LEU A O 1
ATOM 1576 N N . VAL A 1 212 ? -8.369 -6.223 40.756 1.00 73.25 212 VAL A N 1
ATOM 1577 C CA . VAL A 1 212 ? -9.220 -5.433 39.861 1.00 73.25 212 VAL A CA 1
ATOM 1578 C C . VAL A 1 212 ? -10.354 -4.851 40.699 1.00 73.25 212 VAL A C 1
ATOM 1580 O O . VAL A 1 212 ? -11.126 -5.606 41.293 1.00 73.25 212 VAL A O 1
ATOM 1583 N N . GLN A 1 213 ? -10.418 -3.526 40.811 1.00 70.12 213 GLN A N 1
ATOM 1584 C CA . GLN A 1 213 ? -11.480 -2.820 41.525 1.00 70.12 213 GLN A CA 1
ATOM 1585 C C . GLN A 1 213 ? -12.520 -2.351 40.508 1.00 70.12 213 GLN A C 1
ATOM 1587 O O . GLN A 1 213 ? -12.294 -1.387 39.786 1.00 70.12 213 GLN A O 1
ATOM 1592 N N . ALA A 1 214 ? -13.659 -3.043 40.454 1.00 57.38 214 ALA A N 1
ATOM 1593 C CA . ALA A 1 214 ? -14.825 -2.534 39.744 1.00 57.38 214 ALA A CA 1
ATOM 1594 C C . ALA A 1 214 ? -15.389 -1.342 40.533 1.00 57.38 214 ALA A C 1
ATOM 1596 O O . ALA A 1 214 ? -15.721 -1.504 41.711 1.00 57.38 214 ALA A O 1
ATOM 1597 N N . ASN A 1 215 ? -15.443 -0.167 39.903 1.00 53.91 215 ASN A N 1
ATOM 1598 C CA . ASN A 1 215 ? -16.274 0.941 40.383 1.00 53.91 215 ASN A CA 1
ATOM 1599 C C . ASN A 1 215 ? -17.751 0.640 40.123 1.00 53.91 215 ASN A C 1
ATOM 1601 O O . ASN A 1 215 ? -18.050 0.075 39.047 1.00 53.91 215 ASN A O 1
#

Foldseek 3Di:
DDDDDDDCPVVVVVVVVVVVVVVVVVVVVVVVVVVVVVVVVLVVVVVVVLVVQQVVVVVVVVVVCVVPVCPCQVQADKDKDWDQDPSAIKMKIATSHPVPDPPHKHRQLQPPAWDQHGPRDTAGHQKIKTKMWMAGPPPRRPDDIDIDIDMDGHDQQDEDEDCAAAEEEDDDDPDAQREEYEHAPADEAASYEYEYDGRYDYYYDYDHDHHYHYD